Protein 3ME4 (pdb70)

CATH classification: 2.10.50.10 (+1 more: 2.10.50.10)

Solvent-accessible surface area: 19598 Å² total; per-residue (Å²): 160,130,15,68,127,128,101,49,4,116,47,159,86,114,72,6,52,38,1,75,34,7,63,53,11,54,53,80,10,70,103,138,56,112,16,63,34,75,86,6,24,114,84,56,32,9,54,77,88,3,66,85,112,157,17,95,131,16,179,128,6,64,84,79,114,36,7,73,33,33,107,75,51,64,58,64,27,13,43,29,2,0,0,48,70,19,82,23,30,45,74,145,62,73,37,20,139,161,12,67,82,3,38,38,8,85,1,3,68,42,38,11,20,18,3,42,52,14,65,42,51,84,9,136,150,22,79,16,6,88,64,139,18,20,27,50,58,21,73,72,71,57,84,4,120,148,125,58,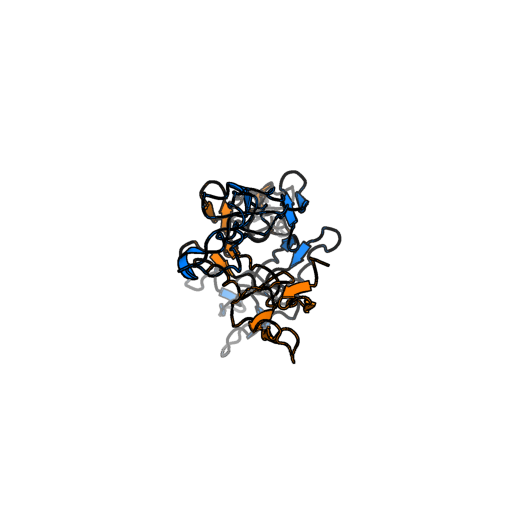60,117,97,53,116,155,9,63,36,84,48,38,6,71,32,27,109,70,170,87,226,105,157,127,109,64,15,153,63,106,86,85,88,1,35,55,0,84,40,12,64,56,7,53,51,113,3,54,118,134,50,66,20,62,32,72,90,9,25,116,86,48,12,4,53,66,83,3,70,53,98,142,15,60,122,12,100,122,14,69,86,76,96,33,5,80,48,40,126,43,78,62,77,57,29,15,35,28,0,1,2,52,70,18,76,24,31,46,53,142,60,93,41,20,137,146,3,70,57,3,35,26,7,83,2,5,61,60,78,6,16,18,3,37,56,16,66,44,58,82,8,134,163,21,87,8,2,76,62,142,18,18,31,56,120,28,88,84,78,83,154,125,194,15,68,61,95,48,39,38,159

Organism: Mus musculus (NCBI:txid10090)

Structure (mmCIF, N/CA/C/O backbone):
data_3ME4
#
_entry.id   3ME4
#
_cell.length_a   39.819
_cell.length_b   94.245
_cell.length_c   102.418
_cell.angle_alpha   90.00
_cell.angle_beta   90.00
_cell.angle_gamma   90.00
#
_symmetry.space_group_name_H-M   'P 21 21 21'
#
loop_
_entity.id
_entity.type
_entity.pdbx_description
1 polymer 'Tumor necrosis factor receptor superfamily member 11A'
2 non-polymer 'SODIUM ION'
3 non-polymer 'CHLORIDE ION'
4 non-polymer 'SULFATE ION'
5 non-polymer GLYCEROL
6 non-polymer 'ACETATE ION'
7 water water
#
loop_
_atom_site.group_PDB
_atom_site.id
_atom_site.type_symbol
_atom_site.label_atom_id
_atom_site.label_alt_id
_atom_site.label_comp_id
_atom_site.label_asym_id
_atom_site.label_entity_id
_atom_site.label_seq_id
_atom_site.pdbx_PDB_ins_code
_atom_site.Cartn_x
_atom_site.Cartn_y
_atom_site.Cartn_z
_atom_site.occupancy
_atom_site.B_iso_or_equiv
_atom_site.auth_seq_id
_atom_site.auth_comp_id
_atom_site.auth_asym_id
_atom_site.auth_atom_id
_atom_site.pdbx_PDB_model_num
ATOM 1 N N . PRO A 1 31 ? 15.456 -60.328 -23.428 1.00 63.70 33 PRO A N 1
ATOM 2 C CA . PRO A 1 31 ? 14.734 -61.367 -22.703 1.00 64.46 33 PRO A CA 1
ATOM 3 C C . PRO A 1 31 ? 13.395 -61.838 -23.322 1.00 64.83 33 PRO A C 1
ATOM 4 O O . PRO A 1 31 ? 13.092 -63.031 -23.232 1.00 66.90 33 PRO A O 1
ATOM 8 N N . PRO A 1 32 ? 12.606 -60.940 -23.961 1.00 63.28 34 PRO A N 1
ATOM 9 C CA . PRO A 1 32 ? 12.735 -59.505 -24.234 1.00 61.80 34 PRO A CA 1
ATOM 10 C C . PRO A 1 32 ? 11.930 -58.617 -23.280 1.00 61.01 34 PRO A C 1
ATOM 11 O O . PRO A 1 32 ? 11.384 -57.592 -23.702 1.00 59.77 34 PRO A O 1
ATOM 15 N N . CYS A 1 33 ? 11.865 -59.013 -22.010 1.00 61.74 35 CYS A N 1
ATOM 16 C CA . CYS A 1 33 ? 11.199 -58.226 -20.976 1.00 60.72 35 CYS A CA 1
ATOM 17 C C . CYS A 1 33 ? 12.119 -57.106 -20.492 1.00 61.50 35 CYS A C 1
ATOM 18 O O . CYS A 1 33 ? 12.896 -57.291 -19.549 1.00 62.90 35 CYS A O 1
ATOM 21 N N . THR A 1 34 ? 12.019 -55.949 -21.146 1.00 61.42 36 THR A N 1
ATOM 22 C CA . THR A 1 34 ? 12.927 -54.822 -20.917 1.00 62.32 36 THR A CA 1
ATOM 23 C C . THR A 1 34 ? 12.804 -54.247 -19.507 1.00 62.30 36 THR A C 1
ATOM 24 O O . THR A 1 34 ? 11.725 -53.808 -19.094 1.00 60.61 36 THR A O 1
ATOM 28 N N . GLN A 1 35 ? 13.925 -54.256 -18.785 1.00 63.14 37 GLN A N 1
ATOM 29 C CA . GLN A 1 35 ? 14.015 -53.723 -17.424 1.00 62.65 37 GLN A CA 1
ATOM 30 C C . GLN A 1 35 ? 13.539 -52.265 -17.336 1.00 60.96 37 GLN A C 1
ATOM 31 O O . GLN A 1 35 ? 12.857 -51.884 -16.379 1.00 60.33 37 GLN A O 1
ATOM 37 N N . GLU A 1 36 ? 13.891 -51.473 -18.350 1.00 59.06 38 GLU A N 1
ATOM 38 C CA . GLU A 1 36 ? 13.513 -50.059 -18.447 1.00 56.34 38 GLU A CA 1
ATOM 39 C C . GLU A 1 36 ? 12.009 -49.824 -18.258 1.00 52.90 38 GLU A C 1
ATOM 40 O O . GLU A 1 36 ? 11.601 -48.873 -17.580 1.00 52.60 38 GLU A O 1
ATOM 46 N N . ARG A 1 37 ? 11.194 -50.698 -18.845 1.00 49.16 39 ARG A N 1
ATOM 47 C CA . ARG A 1 37 ? 9.745 -50.500 -18.891 1.00 44.69 39 ARG A CA 1
ATOM 48 C C . ARG A 1 37 ? 8.913 -51.630 -18.273 1.00 44.19 39 ARG A C 1
ATOM 49 O O . ARG A 1 37 ? 7.681 -51.597 -18.318 1.00 44.59 39 ARG A O 1
ATOM 57 N N . HIS A 1 38 ? 9.583 -52.620 -17.692 1.00 43.65 40 HIS A N 1
ATOM 58 C CA . HIS A 1 38 ? 8.898 -53.791 -17.155 1.00 43.30 40 HIS A CA 1
ATOM 59 C C . HIS A 1 38 ? 9.480 -54.243 -15.814 1.00 44.32 40 HIS A C 1
ATOM 60 O O . HIS A 1 38 ? 10.554 -53.798 -15.407 1.00 44.39 40 HIS A O 1
ATOM 67 N N . TYR A 1 39 ? 8.742 -55.110 -15.126 1.00 46.79 41 TYR A N 1
ATOM 68 C CA . TYR A 1 39 ? 9.220 -55.784 -13.919 1.00 50.25 41 TYR A CA 1
ATOM 69 C C . TYR A 1 39 ? 8.783 -57.250 -13.967 1.00 52.91 41 TYR A C 1
ATOM 70 O O . TYR A 1 39 ? 7.762 -57.582 -14.580 1.00 53.05 41 TYR A O 1
ATOM 79 N N . GLU A 1 40 ? 9.557 -58.124 -13.332 1.00 57.05 42 GLU A N 1
ATOM 80 C CA . GLU A 1 40 ? 9.210 -59.544 -13.278 1.00 61.48 42 GLU A CA 1
ATOM 81 C C . GLU A 1 40 ? 8.449 -59.894 -12.002 1.00 63.18 42 GLU A C 1
ATOM 82 O O . GLU A 1 40 ? 8.827 -59.472 -10.905 1.00 63.42 42 GLU A O 1
ATOM 88 N N . HIS A 1 41 ? 7.370 -60.657 -12.167 1.00 64.93 43 HIS A N 1
ATOM 89 C CA . HIS A 1 41 ? 6.497 -61.059 -11.063 1.00 66.77 43 HIS A CA 1
ATOM 90 C C . HIS A 1 41 ? 5.789 -62.373 -11.397 1.00 68.93 43 HIS A C 1
ATOM 91 O O . HIS A 1 41 ? 5.070 -62.462 -12.398 1.00 68.71 43 HIS A O 1
ATOM 98 N N . LEU A 1 42 ? 6.010 -63.383 -10.553 1.00 71.06 44 LEU A N 1
ATOM 99 C CA . LEU A 1 42 ? 5.431 -64.728 -10.712 1.00 72.50 44 LEU A CA 1
ATOM 100 C C . LEU A 1 42 ? 5.657 -65.341 -12.102 1.00 72.49 44 LEU A C 1
ATOM 101 O O . LEU A 1 42 ? 4.755 -65.953 -12.681 1.00 74.03 44 LEU A O 1
ATOM 106 N N . GLY A 1 43 ? 6.869 -65.167 -12.626 1.00 71.40 45 GLY A N 1
ATOM 107 C CA . GLY A 1 43 ? 7.247 -65.706 -13.933 1.00 71.21 45 GLY A CA 1
ATOM 108 C C . GLY A 1 43 ? 6.636 -64.978 -15.118 1.00 69.84 45 GLY A C 1
ATOM 109 O O . GLY A 1 43 ? 6.611 -65.509 -16.229 1.00 69.93 45 GLY A O 1
ATOM 110 N N . ARG A 1 44 ? 6.151 -63.759 -14.884 1.00 68.32 46 ARG A N 1
ATOM 111 C CA . ARG A 1 44 ? 5.498 -62.969 -15.929 1.00 66.98 46 ARG A CA 1
ATOM 112 C C . ARG A 1 44 ? 6.214 -61.652 -16.216 1.00 64.18 46 ARG A C 1
ATOM 113 O O . ARG A 1 44 ? 6.864 -61.077 -15.337 1.00 63.24 46 ARG A O 1
ATOM 121 N N . CYS A 1 45 ? 6.083 -61.190 -17.457 1.00 62.51 47 CYS A N 1
ATOM 122 C CA . CYS A 1 45 ? 6.612 -59.898 -17.876 1.00 59.46 47 CYS A CA 1
ATOM 123 C C . CYS A 1 45 ? 5.520 -58.842 -17.815 1.00 57.42 47 CYS A C 1
ATOM 124 O O . CYS A 1 45 ? 4.580 -58.861 -18.614 1.00 59.11 47 CYS A O 1
ATOM 127 N N . CYS A 1 46 ? 5.654 -57.913 -16.877 1.00 54.13 48 CYS A N 1
ATOM 128 C CA . CYS A 1 46 ? 4.594 -56.941 -16.626 1.00 51.82 48 CYS A CA 1
ATOM 129 C C . CYS A 1 46 ? 5.093 -55.513 -16.747 1.00 46.93 48 CYS A C 1
ATOM 130 O O . CYS A 1 46 ? 6.231 -55.207 -16.393 1.00 46.03 48 CYS A O 1
ATOM 133 N N . SER A 1 47 ? 4.238 -54.647 -17.270 1.00 43.77 49 SER A N 1
ATOM 134 C CA . SER A 1 47 ? 4.632 -53.275 -17.557 1.00 41.35 49 SER A CA 1
ATOM 135 C C . SER A 1 47 ? 4.669 -52.416 -16.298 1.00 38.07 49 SER A C 1
ATOM 136 O O . SER A 1 47 ? 3.739 -52.426 -15.491 1.00 38.15 49 SER A O 1
ATOM 139 N N . ARG A 1 48 ? 5.772 -51.693 -16.133 1.00 36.61 50 ARG A N 1
ATOM 140 C CA . ARG A 1 48 ? 5.911 -50.701 -15.076 1.00 33.20 50 ARG A CA 1
ATOM 141 C C . ARG A 1 48 ? 4.930 -49.557 -15.307 1.00 30.97 50 ARG A C 1
ATOM 142 O O . ARG A 1 48 ? 4.447 -49.359 -16.423 1.00 28.74 50 ARG A O 1
ATOM 150 N N . CYS A 1 49 ? 4.637 -48.815 -14.243 1.00 28.51 51 CYS A N 1
ATOM 151 C CA . CYS A 1 49 ? 3.771 -47.646 -14.318 1.00 26.30 51 CYS A CA 1
ATOM 152 C C . CYS A 1 49 ? 4.523 -46.422 -14.825 1.00 26.54 51 CYS A C 1
ATOM 153 O O . CYS A 1 49 ? 5.680 -46.206 -14.467 1.00 25.18 51 CYS A O 1
ATOM 156 N N . GLU A 1 50 ? 3.857 -45.624 -15.656 1.00 26.08 52 GLU A N 1
ATOM 157 C CA . GLU A 1 50 ? 4.436 -44.384 -16.162 1.00 25.69 52 GLU A CA 1
ATOM 158 C C . GLU A 1 50 ? 4.702 -43.396 -15.022 1.00 24.28 52 GLU A C 1
ATOM 159 O O . GLU A 1 50 ? 4.061 -43.480 -13.966 1.00 21.83 52 GLU A O 1
ATOM 165 N N . PRO A 1 51 ? 5.662 -42.474 -15.225 1.00 23.82 53 PRO A N 1
ATOM 166 C CA . PRO A 1 51 ? 5.832 -41.352 -14.300 1.00 22.82 53 PRO A CA 1
ATOM 167 C C . PRO A 1 51 ? 4.480 -40.707 -13.997 1.00 21.31 53 PRO A C 1
ATOM 168 O O . PRO A 1 51 ? 3.673 -40.510 -14.910 1.00 20.69 53 PRO A O 1
ATOM 172 N N . GLY A 1 52 ? 4.229 -40.410 -12.725 1.00 19.00 54 GLY A N 1
ATOM 173 C CA . GLY A 1 52 ? 2.950 -39.829 -12.306 1.00 20.70 54 GLY A CA 1
ATOM 174 C C . GLY A 1 52 ? 1.923 -40.843 -11.827 1.00 20.19 54 GLY A C 1
ATOM 175 O O . GLY A 1 52 ? 0.866 -40.460 -11.304 1.00 21.85 54 GLY A O 1
ATOM 176 N N . LYS A 1 53 ? 2.229 -42.128 -12.012 1.00 16.25 55 LYS A N 1
ATOM 177 C CA . LYS A 1 53 ? 1.357 -43.222 -11.575 1.00 18.29 55 LYS A CA 1
ATOM 178 C C . LYS A 1 53 ? 2.106 -44.239 -10.726 1.00 18.48 55 LYS A C 1
ATOM 179 O O . LYS A 1 53 ? 3.310 -44.435 -10.885 1.00 21.37 55 LYS A O 1
ATOM 185 N N . TYR A 1 54 ? 1.376 -44.900 -9.837 1.00 18.63 56 TYR A N 1
ATOM 186 C CA . TYR A 1 54 ? 1.948 -45.927 -8.970 1.00 22.12 56 TYR A CA 1
ATOM 187 C C . TYR A 1 54 ? 1.255 -47.272 -9.178 1.00 23.46 56 TYR A C 1
ATOM 188 O O . TYR A 1 54 ? 0.094 -47.331 -9.603 1.00 23.65 56 TYR A O 1
ATOM 197 N N . LEU A 1 55 ? 1.966 -48.343 -8.841 1.00 24.42 57 LEU A N 1
ATOM 198 C CA . LEU A 1 55 ? 1.463 -49.699 -9.015 1.00 27.38 57 LEU A CA 1
ATOM 199 C C . LEU A 1 55 ? 0.401 -50.043 -7.970 1.00 28.88 57 LEU A C 1
ATOM 200 O O . LEU A 1 55 ? 0.727 -50.372 -6.825 1.00 28.74 57 LEU A O 1
ATOM 205 N N . SER A 1 56 ? -0.868 -49.950 -8.369 1.00 29.71 58 SER A N 1
ATOM 206 C CA . SER A 1 56 ? -1.985 -50.258 -7.475 1.00 34.80 58 SER A CA 1
ATOM 207 C C . SER A 1 56 ? -2.126 -51.763 -7.260 1.00 38.56 58 SER A C 1
ATOM 208 O O . SER A 1 56 ? -2.388 -52.217 -6.143 1.00 39.85 58 SER A O 1
ATOM 211 N N . SER A 1 57 ? -1.964 -52.529 -8.335 1.00 40.50 59 SER A N 1
ATOM 212 C CA . SER A 1 57 ? -1.858 -53.983 -8.225 1.00 45.58 59 SER A CA 1
ATOM 213 C C . SER A 1 57 ? -1.025 -54.571 -9.350 1.00 46.88 59 SER A C 1
ATOM 214 O O . SER A 1 57 ? -1.090 -54.123 -10.501 1.00 45.30 59 SER A O 1
ATOM 217 N N . LYS A 1 58 ? -0.230 -55.573 -8.993 1.00 50.73 60 LYS A N 1
ATOM 218 C CA . LYS A 1 58 ? 0.645 -56.250 -9.937 1.00 52.81 60 LYS A CA 1
ATOM 219 C C . LYS A 1 58 ? -0.175 -57.051 -10.945 1.00 54.93 60 LYS A C 1
ATOM 220 O O . LYS A 1 58 ? -1.355 -57.322 -10.724 1.00 57.51 60 LYS A O 1
ATOM 226 N N . CYS A 1 59 ? 0.458 -57.402 -12.058 1.00 55.41 61 CYS A N 1
ATOM 227 C CA . CYS A 1 59 ? -0.177 -58.122 -13.163 1.00 57.85 61 CYS A CA 1
ATOM 228 C C . CYS A 1 59 ? -0.745 -59.482 -12.759 1.00 59.21 61 CYS A C 1
ATOM 229 O O . CYS A 1 59 ? -0.338 -60.060 -11.749 1.00 60.29 61 CYS A O 1
ATOM 232 N N . THR A 1 60 ? -1.682 -59.980 -13.566 1.00 60.54 62 THR A N 1
ATOM 233 C CA . THR A 1 60 ? -2.254 -61.325 -13.407 1.00 62.08 62 THR A CA 1
ATOM 234 C C . THR A 1 60 ? -2.229 -62.061 -14.763 1.00 63.81 62 THR A C 1
ATOM 235 O O . THR A 1 60 ? -1.872 -61.457 -15.778 1.00 61.95 62 THR A O 1
ATOM 239 N N . PRO A 1 61 ? -2.600 -63.364 -14.790 1.00 66.58 63 PRO A N 1
ATOM 240 C CA . PRO A 1 61 ? -2.575 -64.124 -16.052 1.00 68.44 63 PRO A CA 1
ATOM 241 C C . PRO A 1 61 ? -3.367 -63.500 -17.215 1.00 68.66 63 PRO A C 1
ATOM 242 O O . PRO A 1 61 ? -2.950 -63.626 -18.368 1.00 69.47 63 PRO A O 1
ATOM 246 N N . THR A 1 62 ? -4.488 -62.842 -16.917 1.00 68.77 64 THR A N 1
ATOM 247 C CA . THR A 1 62 ? -5.331 -62.234 -17.956 1.00 68.52 64 THR A CA 1
ATOM 248 C C . THR A 1 62 ? -5.450 -60.710 -17.834 1.00 66.05 64 THR A C 1
ATOM 249 O O . THR A 1 62 ? -6.268 -60.085 -18.519 1.00 65.25 64 THR A O 1
ATOM 253 N N . SER A 1 63 ? -4.631 -60.112 -16.970 1.00 63.38 65 SER A N 1
ATOM 254 C CA . SER A 1 63 ? -4.691 -58.667 -16.768 1.00 61.57 65 SER A CA 1
ATOM 255 C C . SER A 1 63 ? -3.337 -57.990 -16.570 1.00 58.64 65 SER A C 1
ATOM 256 O O . SER A 1 63 ? -2.419 -58.538 -15.954 1.00 58.11 65 SER A O 1
ATOM 259 N N . ASP A 1 64 ? -3.252 -56.775 -17.098 1.00 56.95 66 ASP A N 1
ATOM 260 C CA . ASP A 1 64 ? -2.063 -55.935 -17.022 1.00 55.63 66 ASP A CA 1
ATOM 261 C C . ASP A 1 64 ? -1.805 -55.462 -15.585 1.00 51.78 66 ASP A C 1
ATOM 262 O O . ASP A 1 64 ? -2.524 -55.838 -14.656 1.00 53.00 66 ASP A O 1
ATOM 267 N N . SER A 1 65 ? -0.771 -54.643 -15.407 1.00 47.31 67 SER A N 1
ATOM 268 C CA . SER A 1 65 ? -0.564 -53.932 -14.150 1.00 43.13 67 SER A CA 1
ATOM 269 C C . SER A 1 65 ? -1.678 -52.906 -14.004 1.00 41.34 67 SER A C 1
ATOM 270 O O . SER A 1 65 ? -2.113 -52.314 -14.995 1.00 41.25 67 SER A O 1
ATOM 273 N N . VAL A 1 66 ? -2.159 -52.707 -12.783 1.00 39.91 68 VAL A N 1
ATOM 274 C CA . VAL A 1 66 ? -3.073 -51.601 -12.531 1.00 38.29 68 VAL A CA 1
ATOM 275 C C . VAL A 1 66 ? -2.263 -50.421 -12.014 1.00 34.81 68 VAL A C 1
ATOM 276 O O . VAL A 1 66 ? -1.748 -50.439 -10.892 1.00 33.83 68 VAL A O 1
ATOM 280 N N . CYS A 1 67 ? -2.129 -49.413 -12.867 1.00 31.35 69 CYS A N 1
ATOM 281 C CA . CYS A 1 67 ? -1.387 -48.210 -12.534 1.00 29.19 69 CYS A CA 1
ATOM 282 C C . CYS A 1 67 ? -2.365 -47.056 -12.389 1.00 29.72 69 CYS A C 1
ATOM 283 O O . CYS A 1 67 ? -3.148 -46.773 -13.301 1.00 30.92 69 CYS A O 1
ATOM 286 N N . LEU A 1 68 ? -2.305 -46.401 -11.238 1.00 26.45 70 LEU A N 1
ATOM 287 C CA . LEU A 1 68 ? -3.208 -45.311 -10.902 1.00 28.46 70 LEU A CA 1
ATOM 288 C C . LEU A 1 68 ? -2.426 -44.023 -10.649 1.00 25.93 70 LEU A C 1
ATOM 289 O O . LEU A 1 68 ? -1.302 -44.077 -10.148 1.00 24.73 70 LEU A O 1
ATOM 294 N N . PRO A 1 69 ? -3.022 -42.863 -10.982 1.00 25.82 71 PRO A N 1
ATOM 295 C CA . PRO A 1 69 ? -2.343 -41.583 -10.768 1.00 24.44 71 PRO A CA 1
ATOM 296 C C . PRO A 1 69 ? -1.936 -41.367 -9.309 1.00 22.94 71 PRO A C 1
ATOM 297 O O . PRO A 1 69 ? -2.648 -41.780 -8.389 1.00 24.52 71 PRO A O 1
ATOM 301 N N . CYS A 1 70 ? -0.781 -40.742 -9.115 1.00 23.00 72 CYS A N 1
ATOM 302 C CA . CYS A 1 70 ? -0.375 -40.240 -7.813 1.00 20.94 72 CYS A CA 1
ATOM 303 C C . CYS A 1 70 ? -1.432 -39.248 -7.360 1.00 21.09 72 CYS A C 1
ATOM 304 O O . CYS A 1 70 ? -2.092 -38.627 -8.188 1.00 19.08 72 CYS A O 1
ATOM 307 N N . GLY A 1 71 ? -1.598 -39.123 -6.050 1.00 21.00 73 GLY A N 1
ATOM 308 C CA . GLY A 1 71 ? -2.602 -38.245 -5.474 1.00 21.13 73 GLY A CA 1
ATOM 309 C C . GLY A 1 71 ? -2.154 -36.801 -5.511 1.00 21.60 73 GLY A C 1
ATOM 310 O O . GLY A 1 71 ? -1.041 -36.501 -5.958 1.00 20.34 73 GLY A O 1
ATOM 311 N N . PRO A 1 72 ? -3.015 -35.885 -5.039 1.00 22.43 74 PRO A N 1
ATOM 312 C CA . PRO A 1 72 ? -2.598 -34.488 -4.990 1.00 23.07 74 PRO A CA 1
ATOM 313 C C . PRO A 1 72 ? -1.320 -34.358 -4.166 1.00 23.70 74 PRO A C 1
ATOM 314 O O . PRO A 1 72 ? -1.141 -35.091 -3.182 1.00 27.35 74 PRO A O 1
ATOM 318 N N . ASP A 1 73 ? -0.437 -33.454 -4.588 1.00 22.33 75 ASP A N 1
ATOM 319 C CA . ASP A 1 73 ? 0.832 -33.163 -3.891 1.00 22.84 75 ASP A CA 1
ATOM 320 C C . ASP A 1 73 ? 1.877 -34.273 -4.021 1.00 20.67 75 ASP A C 1
ATOM 321 O O . ASP A 1 73 ? 2.959 -34.168 -3.455 1.00 20.63 75 ASP A O 1
ATOM 326 N N . GLU A 1 74 ? 1.551 -35.332 -4.757 1.00 17.05 76 GLU A N 1
ATOM 327 C CA . GLU A 1 74 ? 2.430 -36.490 -4.849 1.00 18.69 76 GLU A CA 1
ATOM 328 C C . GLU A 1 74 ? 3.019 -36.648 -6.251 1.00 19.19 76 GLU A C 1
ATOM 329 O O . GLU A 1 74 ? 2.515 -36.068 -7.212 1.00 19.50 76 GLU A O 1
ATOM 335 N N . TYR A 1 75 ? 4.088 -37.433 -6.356 1.00 19.05 77 TYR A N 1
ATOM 336 C CA . TYR A 1 75 ? 4.749 -37.663 -7.642 1.00 18.28 77 TYR A CA 1
ATOM 337 C C . TYR A 1 75 ? 5.564 -38.944 -7.652 1.00 19.12 77 TYR A C 1
ATOM 338 O O . TYR A 1 75 ? 5.959 -39.453 -6.598 1.00 18.55 77 TYR A O 1
ATOM 347 N N . LEU A 1 76 ? 5.802 -39.447 -8.866 1.00 18.57 78 LEU A N 1
ATOM 348 C CA . LEU A 1 76 ? 6.816 -40.456 -9.148 1.00 18.54 78 LEU A CA 1
ATOM 349 C C . LEU A 1 76 ? 7.416 -40.101 -10.498 1.00 20.20 78 LEU A C 1
ATOM 350 O O . LEU A 1 76 ? 6.685 -39.863 -11.465 1.00 19.08 78 LEU A O 1
ATOM 355 N N . ASP A 1 77 ? 8.740 -40.023 -10.571 1.00 20.91 79 ASP A N 1
ATOM 356 C CA . ASP A 1 77 ? 9.364 -39.479 -11.771 1.00 24.11 79 ASP A CA 1
ATOM 357 C C . ASP A 1 77 ? 10.018 -40.536 -12.663 1.00 27.25 79 ASP A C 1
ATOM 358 O O . ASP A 1 77 ? 10.721 -40.193 -13.617 1.00 27.41 79 ASP A O 1
ATOM 363 N N . THR A 1 78 ? 9.767 -41.809 -12.357 1.00 26.21 80 THR A N 1
ATOM 364 C CA . THR A 1 78 ? 10.308 -42.918 -13.142 1.00 28.25 80 THR A CA 1
ATOM 365 C C . THR A 1 78 ? 9.226 -43.917 -13.529 1.00 27.90 80 THR A C 1
ATOM 366 O O . THR A 1 78 ? 8.189 -44.011 -12.867 1.00 26.56 80 THR A O 1
ATOM 370 N N . TRP A 1 79 ? 9.474 -44.650 -14.614 1.00 28.13 81 TRP A N 1
ATOM 371 C CA . TRP A 1 79 ? 8.724 -45.866 -14.912 1.00 27.81 81 TRP A CA 1
ATOM 372 C C . TRP A 1 79 ? 8.987 -46.834 -13.768 1.00 27.61 81 TRP A C 1
ATOM 373 O O . TRP A 1 79 ? 10.121 -47.251 -13.558 1.00 30.17 81 TRP A O 1
ATOM 384 N N . ASN A 1 80 ? 7.947 -47.155 -13.003 1.00 24.83 82 ASN A N 1
ATOM 385 C CA . ASN A 1 80 ? 8.150 -47.721 -11.672 1.00 24.89 82 ASN A CA 1
ATOM 386 C C . ASN A 1 80 ? 7.239 -48.891 -11.309 1.00 25.75 82 ASN A C 1
ATOM 387 O O . ASN A 1 80 ? 6.273 -49.192 -12.019 1.00 25.33 82 ASN A O 1
ATOM 392 N N . GLU A 1 81 ? 7.546 -49.511 -10.171 1.00 24.81 83 GLU A N 1
ATOM 393 C CA . GLU A 1 81 ? 6.691 -50.519 -9.552 1.00 27.57 83 GLU A CA 1
ATOM 394 C C . GLU A 1 81 ? 6.426 -50.176 -8.079 1.00 28.51 83 GLU A C 1
ATOM 395 O O . GLU A 1 81 ? 6.295 -51.063 -7.235 1.00 28.33 83 GLU A O 1
ATOM 401 N N . GLU A 1 82 ? 6.346 -48.879 -7.781 1.00 27.62 84 GLU A N 1
ATOM 402 C CA . GLU A 1 82 ? 6.097 -48.398 -6.417 1.00 28.54 84 GLU A CA 1
ATOM 403 C C . GLU A 1 82 ? 4.638 -48.564 -5.989 1.00 28.83 84 GLU A C 1
ATOM 404 O O . GLU A 1 82 ? 3.716 -48.309 -6.768 1.00 27.46 84 GLU A O 1
ATOM 410 N N . ASP A 1 83 ? 4.435 -48.986 -4.745 1.00 29.89 85 ASP A N 1
ATOM 411 C CA . ASP A 1 83 ? 3.087 -49.141 -4.188 1.00 32.04 85 ASP A CA 1
ATOM 412 C C . ASP A 1 83 ? 2.498 -47.821 -3.683 1.00 30.64 85 ASP A C 1
ATOM 413 O O . ASP A 1 83 ? 1.295 -47.731 -3.429 1.00 31.77 85 ASP A O 1
ATOM 418 N N . LYS A 1 84 ? 3.358 -46.817 -3.512 1.00 29.73 86 LYS A N 1
ATOM 419 C CA . LYS A 1 84 ? 2.946 -45.458 -3.134 1.00 27.93 86 LYS A CA 1
ATOM 420 C C . LYS A 1 84 ? 3.843 -44.407 -3.804 1.00 25.40 86 LYS A C 1
ATOM 421 O O . LYS A 1 84 ? 4.973 -44.704 -4.206 1.00 23.44 86 LYS A O 1
ATOM 427 N N . CYS A 1 85 ? 3.328 -43.187 -3.925 1.00 23.27 87 CYS A N 1
ATOM 428 C CA . CYS A 1 85 ? 4.074 -42.081 -4.520 1.00 21.21 87 CYS A CA 1
ATOM 429 C C . CYS A 1 85 ? 4.863 -41.293 -3.465 1.00 21.92 87 CYS A C 1
ATOM 430 O O . CYS A 1 85 ? 4.627 -41.441 -2.270 1.00 22.47 87 CYS A O 1
ATOM 433 N N . LEU A 1 86 ? 5.805 -40.468 -3.914 1.00 21.81 88 LEU A N 1
ATOM 434 C CA . LEU A 1 86 ? 6.524 -39.561 -3.021 1.00 22.99 88 LEU A CA 1
ATOM 435 C C . LEU A 1 86 ? 5.700 -38.283 -2.819 1.00 22.79 88 LEU A C 1
ATOM 436 O O . LEU A 1 86 ? 4.911 -37.909 -3.682 1.00 22.80 88 LEU A O 1
ATOM 441 N N . LEU A 1 87 ? 5.877 -37.630 -1.675 1.00 23.34 89 LEU A N 1
ATOM 442 C CA . LEU A 1 87 ? 5.185 -36.377 -1.370 1.00 20.33 89 LEU A CA 1
ATOM 443 C C . LEU A 1 87 ? 6.058 -35.186 -1.755 1.00 19.57 89 LEU A C 1
ATOM 444 O O . LEU A 1 87 ? 7.221 -35.120 -1.362 1.00 17.67 89 LEU A O 1
ATOM 449 N N . HIS A 1 88 ? 5.503 -34.249 -2.522 1.00 18.38 90 HIS A N 1
ATOM 450 C CA . HIS A 1 88 ? 6.222 -33.024 -2.878 1.00 20.68 90 HIS A CA 1
ATOM 451 C C . HIS A 1 88 ? 6.478 -32.184 -1.628 1.00 21.46 90 HIS A C 1
ATOM 452 O O . HIS A 1 88 ? 5.592 -32.045 -0.783 1.00 19.17 90 HIS A O 1
ATOM 459 N N . LYS A 1 89 ? 7.673 -31.608 -1.520 1.00 22.71 91 LYS A N 1
ATOM 460 C CA . LYS A 1 89 ? 7.923 -30.579 -0.514 1.00 24.97 91 LYS A CA 1
ATOM 461 C C . LYS A 1 89 ? 7.397 -29.254 -1.055 1.00 23.38 91 LYS A C 1
ATOM 462 O O . LYS A 1 89 ? 7.472 -28.998 -2.260 1.00 21.08 91 LYS A O 1
ATOM 468 N N . VAL A 1 90 ? 6.857 -28.419 -0.173 1.00 19.66 92 VAL A N 1
ATOM 469 C CA . VAL A 1 90 ? 6.470 -27.064 -0.554 1.00 19.84 92 VAL A CA 1
ATOM 470 C C . VAL A 1 90 ? 7.731 -26.254 -0.890 1.00 19.91 92 VAL A C 1
ATOM 471 O O . VAL A 1 90 ? 8.789 -26.483 -0.299 1.00 18.50 92 VAL A O 1
ATOM 475 N N . CYS A 1 91 ? 7.624 -25.338 -1.853 1.00 18.54 93 CYS A N 1
ATOM 476 C CA . CYS A 1 91 ? 8.672 -24.337 -2.080 1.00 19.87 93 CYS A CA 1
ATOM 477 C C . CYS A 1 91 ? 8.632 -23.339 -0.931 1.00 20.64 93 CYS A C 1
ATOM 478 O O . CYS A 1 91 ? 7.563 -22.880 -0.535 1.00 22.27 93 CYS A O 1
ATOM 481 N N . ASP A 1 92 ? 9.802 -23.018 -0.393 1.00 22.28 94 ASP A N 1
ATOM 482 C CA . ASP A 1 92 ? 9.894 -22.310 0.877 1.00 20.38 94 ASP A CA 1
ATOM 483 C C . ASP A 1 92 ? 9.481 -20.852 0.717 1.00 20.22 94 ASP A C 1
ATOM 484 O O . ASP A 1 92 ? 10.239 -20.042 0.185 1.00 18.69 94 ASP A O 1
ATOM 489 N N . ALA A 1 93 ? 8.271 -20.532 1.171 1.00 19.55 95 ALA A N 1
ATOM 490 C CA . ALA A 1 93 ? 7.759 -19.157 1.124 1.00 20.73 95 ALA A CA 1
ATOM 491 C C . ALA A 1 93 ? 8.592 -18.160 1.943 1.00 20.98 95 ALA A C 1
ATOM 492 O O . ALA A 1 93 ? 8.675 -16.984 1.588 1.00 21.22 95 ALA A O 1
ATOM 494 N N . GLY A 1 94 ? 9.201 -18.632 3.032 1.00 22.75 96 GLY A N 1
ATOM 495 C CA . GLY A 1 94 ? 10.109 -17.815 3.841 1.00 23.13 96 GLY A CA 1
ATOM 496 C C . GLY A 1 94 ? 11.312 -17.329 3.058 1.00 23.70 96 GLY A C 1
ATOM 497 O O . GLY A 1 94 ? 11.940 -16.335 3.423 1.00 24.12 96 GLY A O 1
ATOM 498 N N . LYS A 1 95 ? 11.619 -18.027 1.965 1.00 23.15 97 LYS A N 1
ATOM 499 C CA . LYS A 1 95 ? 12.708 -17.653 1.074 1.00 22.96 97 LYS A CA 1
ATOM 500 C C . LYS A 1 95 ? 12.177 -16.930 -0.172 1.00 22.37 97 LYS A C 1
ATOM 501 O O . LYS A 1 95 ? 12.930 -16.666 -1.109 1.00 22.28 97 LYS A O 1
ATOM 507 N N . ALA A 1 96 ? 10.881 -16.618 -0.163 1.00 21.14 98 ALA A N 1
ATOM 508 C CA . ALA A 1 96 ? 10.185 -15.959 -1.280 1.00 19.03 98 ALA A CA 1
ATOM 509 C C . ALA A 1 96 ? 10.124 -16.829 -2.546 1.00 17.94 98 ALA A C 1
ATOM 510 O O . ALA A 1 96 ? 10.086 -16.315 -3.664 1.00 16.44 98 ALA A O 1
ATOM 512 N N . LEU A 1 97 ? 10.098 -18.146 -2.345 1.00 16.74 99 LEU A N 1
ATOM 513 C CA . LEU A 1 97 ? 9.955 -19.103 -3.435 1.00 16.49 99 LEU A CA 1
ATOM 514 C C . LEU A 1 97 ? 8.494 -19.516 -3.621 1.00 18.37 99 LEU A C 1
ATOM 515 O O . LEU A 1 97 ? 7.703 -19.524 -2.662 1.00 17.39 99 LEU A O 1
ATOM 520 N N . VAL A 1 98 ? 8.152 -19.836 -4.867 1.00 16.28 100 VAL A N 1
ATOM 521 C CA . VAL A 1 98 ? 6.825 -20.327 -5.244 1.00 17.91 100 VAL A CA 1
ATOM 522 C C . VAL A 1 98 ? 7.013 -21.543 -6.157 1.00 17.91 100 VAL A C 1
ATOM 523 O O . VAL A 1 98 ? 7.972 -21.600 -6.915 1.00 18.50 100 VAL A O 1
ATOM 527 N N . ALA A 1 99 ? 6.106 -22.509 -6.082 1.00 17.95 101 ALA A N 1
ATOM 528 C CA . ALA A 1 99 ? 6.152 -23.670 -6.969 1.00 18.89 101 ALA A CA 1
ATOM 529 C C . ALA A 1 99 ? 5.737 -23.310 -8.399 1.00 18.24 101 ALA A C 1
ATOM 530 O O . ALA A 1 99 ? 4.834 -22.502 -8.601 1.00 20.03 101 ALA A O 1
ATOM 532 N N . VAL A 1 100 ? 6.406 -23.907 -9.382 1.00 15.77 102 VAL A N 1
ATOM 533 C CA . VAL A 1 100 ? 6.020 -23.767 -10.784 1.00 15.72 102 VAL A CA 1
ATOM 534 C C . VAL A 1 100 ? 5.390 -25.087 -11.196 1.00 17.36 102 VAL A C 1
ATOM 535 O O . VAL A 1 100 ? 5.972 -26.146 -10.945 1.00 16.44 102 VAL A O 1
ATOM 539 N N . ASP A 1 101 ? 4.209 -25.028 -11.818 1.00 16.67 103 ASP A N 1
ATOM 540 C CA . ASP A 1 101 ? 3.433 -26.234 -12.131 1.00 17.34 103 ASP A CA 1
ATOM 541 C C . ASP A 1 101 ? 3.352 -27.154 -10.905 1.00 17.49 103 ASP A C 1
ATOM 542 O O . ASP A 1 101 ? 3.693 -28.341 -10.993 1.00 18.44 103 ASP A O 1
ATOM 547 N N . PRO A 1 102 ? 2.902 -26.610 -9.758 1.00 16.93 104 PRO A N 1
ATOM 548 C CA . PRO A 1 102 ? 2.864 -27.393 -8.514 1.00 17.22 104 PRO A CA 1
ATOM 549 C C . PRO A 1 102 ? 2.139 -28.731 -8.645 1.00 17.89 104 PRO A C 1
ATOM 550 O O . PRO A 1 102 ? 2.465 -29.673 -7.924 1.00 19.98 104 PRO A O 1
ATOM 554 N N . GLY A 1 103 ? 1.183 -28.814 -9.571 1.00 17.22 105 GLY A N 1
ATOM 555 C CA . GLY A 1 103 ? 0.376 -30.013 -9.741 1.00 17.34 105 GLY A CA 1
ATOM 556 C C . GLY A 1 103 ? 1.045 -31.157 -10.493 1.00 18.86 105 GLY A C 1
ATOM 557 O O . GLY A 1 103 ? 0.466 -32.235 -10.595 1.00 18.59 105 GLY A O 1
ATOM 558 N N . ASN A 1 104 ? 2.244 -30.931 -11.036 1.00 17.29 106 ASN A N 1
ATOM 559 C CA . ASN A 1 104 ? 2.958 -31.978 -11.784 1.00 19.35 106 ASN A CA 1
ATOM 560 C C . ASN A 1 104 ? 3.227 -33.182 -10.890 1.00 18.54 106 ASN A C 1
ATOM 561 O O . ASN A 1 104 ? 3.785 -33.030 -9.801 1.00 18.99 106 ASN A O 1
ATOM 566 N N . HIS A 1 105 ? 2.808 -34.361 -11.345 1.00 15.95 107 HIS A N 1
ATOM 567 C CA . HIS A 1 105 ? 3.031 -35.613 -10.619 1.00 15.71 107 HIS A CA 1
ATOM 568 C C . HIS A 1 105 ? 4.144 -36.456 -11.238 1.00 16.33 107 HIS A C 1
ATOM 569 O O . HIS A 1 105 ? 4.450 -37.542 -10.732 1.00 15.86 107 HIS A O 1
ATOM 576 N N . THR A 1 106 ? 4.736 -35.982 -12.334 1.00 18.84 108 THR A N 1
ATOM 577 C CA . THR A 1 106 ? 5.672 -36.807 -13.113 1.00 20.51 108 THR A CA 1
ATOM 578 C C . THR A 1 106 ? 7.132 -36.467 -12.866 1.00 23.02 108 THR A C 1
ATOM 579 O O . THR A 1 106 ? 8.019 -37.123 -13.418 1.00 21.45 108 THR A O 1
ATOM 583 N N . ALA A 1 107 ? 7.384 -35.439 -12.058 1.00 22.00 109 ALA A N 1
ATOM 584 C CA . ALA A 1 107 ? 8.733 -34.922 -11.906 1.00 22.27 109 ALA A CA 1
ATOM 585 C C . ALA A 1 107 ? 8.943 -34.262 -10.549 1.00 21.95 109 ALA A C 1
ATOM 586 O O . ALA A 1 107 ? 7.976 -33.816 -9.920 1.00 23.36 109 ALA A O 1
ATOM 588 N N . PRO A 1 108 ? 10.206 -34.206 -10.087 1.00 22.14 110 PRO A N 1
ATOM 589 C CA . PRO A 1 108 ? 10.505 -33.446 -8.884 1.00 20.90 110 PRO A CA 1
ATOM 590 C C . PRO A 1 108 ? 10.106 -31.980 -9.065 1.00 18.58 110 PRO A C 1
ATOM 591 O O . PRO A 1 108 ? 10.257 -31.423 -10.152 1.00 17.30 110 PRO A O 1
ATOM 595 N N . ARG A 1 109 ? 9.601 -31.381 -7.995 1.00 17.79 111 ARG A N 1
ATOM 596 C CA . ARG A 1 109 ? 9.126 -30.005 -8.008 1.00 20.56 111 ARG A CA 1
ATOM 597 C C . ARG A 1 109 ? 10.230 -29.013 -8.323 1.00 21.28 111 ARG A C 1
ATOM 598 O O . ARG A 1 109 ? 11.377 -29.193 -7.925 1.00 24.33 111 ARG A O 1
ATOM 606 N N . ARG A 1 110 ? 9.870 -27.974 -9.065 1.00 21.90 112 ARG A N 1
ATOM 607 C CA . ARG A 1 110 ? 10.772 -26.877 -9.326 1.00 20.93 112 ARG A CA 1
ATOM 608 C C . ARG A 1 110 ? 10.197 -25.621 -8.693 1.00 19.34 112 ARG A C 1
ATOM 609 O O . ARG A 1 110 ? 8.992 -25.379 -8.759 1.00 15.74 112 ARG A O 1
ATOM 617 N N . CYS A 1 111 ? 11.076 -24.834 -8.084 1.00 13.59 113 CYS A N 1
ATOM 618 C CA . CYS A 1 111 ? 10.699 -23.584 -7.455 1.00 15.68 113 CYS A CA 1
ATOM 619 C C . CYS A 1 111 ? 11.248 -22.434 -8.274 1.00 14.93 113 CYS A C 1
ATOM 620 O O . CYS A 1 111 ? 12.125 -22.625 -9.121 1.00 15.38 113 CYS A O 1
ATOM 623 N N . ALA A 1 112 ? 10.731 -21.239 -8.011 1.00 14.90 114 ALA A N 1
ATOM 624 C CA . ALA A 1 112 ? 11.270 -20.021 -8.587 1.00 15.04 114 ALA A CA 1
ATOM 625 C C . ALA A 1 112 ? 10.989 -18.885 -7.638 1.00 13.20 114 ALA A C 1
ATOM 626 O O . ALA A 1 112 ? 9.999 -18.913 -6.908 1.00 12.90 114 ALA A O 1
ATOM 628 N N . CYS A 1 113 ? 11.864 -17.883 -7.643 1.00 14.29 115 CYS A N 1
ATOM 629 C CA . CYS A 1 113 ? 11.630 -16.685 -6.866 1.00 14.72 115 CYS A CA 1
ATOM 630 C C . CYS A 1 113 ? 10.360 -16.019 -7.370 1.00 16.20 115 CYS A C 1
ATOM 631 O O . CYS A 1 113 ? 10.042 -16.069 -8.561 1.00 17.19 115 CYS A O 1
ATOM 634 N N . THR A 1 114 ? 9.634 -15.411 -6.451 1.00 16.32 116 THR A N 1
ATOM 635 C CA . THR A 1 114 ? 8.429 -14.672 -6.787 1.00 18.02 116 THR A CA 1
ATOM 636 C C . THR A 1 114 ? 8.725 -13.528 -7.774 1.00 17.67 116 THR A C 1
ATOM 637 O O . THR A 1 114 ? 9.874 -13.076 -7.893 1.00 15.42 116 THR A O 1
ATOM 641 N N . ALA A 1 115 ? 7.691 -13.070 -8.480 1.00 17.88 117 ALA A N 1
ATOM 642 C CA . ALA A 1 115 ? 7.845 -12.044 -9.523 1.00 17.47 117 ALA A CA 1
ATOM 643 C C . ALA A 1 115 ? 8.585 -10.820 -8.992 1.00 16.21 117 ALA A C 1
ATOM 644 O O . ALA A 1 115 ? 8.275 -10.332 -7.905 1.00 15.27 117 ALA A O 1
ATOM 646 N N . GLY A 1 116 ? 9.580 -10.349 -9.741 1.00 16.34 118 GLY A N 1
ATOM 647 C CA . GLY A 1 116 ? 10.374 -9.188 -9.315 1.00 16.87 118 GLY A CA 1
ATOM 648 C C . GLY A 1 116 ? 11.658 -9.557 -8.596 1.00 17.75 118 GLY A C 1
ATOM 649 O O . GLY A 1 116 ? 12.438 -8.682 -8.223 1.00 19.50 118 GLY A O 1
ATOM 650 N N . TYR A 1 117 ? 11.878 -10.859 -8.412 1.00 15.79 119 TYR A N 1
ATOM 651 C CA . TYR A 1 117 ? 13.055 -11.389 -7.719 1.00 14.17 119 TYR A CA 1
ATOM 652 C C . TYR A 1 117 ? 13.698 -12.467 -8.579 1.00 14.32 119 TYR A C 1
ATOM 653 O O . TYR A 1 117 ? 13.033 -13.061 -9.434 1.00 14.96 119 TYR A O 1
ATOM 662 N N . HIS A 1 118 ? 14.990 -12.718 -8.356 1.00 13.28 120 HIS A N 1
ATOM 663 C CA . HIS A 1 118 ? 15.708 -13.765 -9.079 1.00 13.03 120 HIS A CA 1
ATOM 664 C C . HIS A 1 118 ? 16.542 -14.619 -8.126 1.00 13.22 120 HIS A C 1
ATOM 665 O O . HIS A 1 118 ? 17.033 -14.123 -7.110 1.00 14.51 120 HIS A O 1
ATOM 672 N N . TRP A 1 119 ? 16.705 -15.897 -8.466 1.00 11.98 121 TRP A N 1
ATOM 673 C CA . TRP A 1 119 ? 17.553 -16.792 -7.686 1.00 13.38 121 TRP A CA 1
ATOM 674 C C . TRP A 1 119 ? 19.011 -16.435 -7.930 1.00 15.52 121 TRP A C 1
ATOM 675 O O . TRP A 1 119 ? 19.490 -16.442 -9.068 1.00 16.64 121 TRP A O 1
ATOM 686 N N . ASN A 1 120 ? 19.707 -16.120 -6.848 1.00 15.60 122 ASN A N 1
ATOM 687 C CA . ASN A 1 120 ? 21.119 -15.812 -6.900 1.00 18.51 122 ASN A CA 1
ATOM 688 C C . ASN A 1 120 ? 21.935 -17.030 -6.438 1.00 20.90 122 ASN A C 1
ATOM 689 O O . ASN A 1 120 ? 21.747 -17.532 -5.325 1.00 18.10 122 ASN A O 1
ATOM 694 N N . SER A 1 121 ? 22.836 -17.495 -7.304 1.00 22.27 123 SER A N 1
ATOM 695 C CA . SER A 1 121 ? 23.617 -18.722 -7.066 1.00 24.56 123 SER A CA 1
ATOM 696 C C . SER A 1 121 ? 24.696 -18.582 -5.990 1.00 22.55 123 SER A C 1
ATOM 697 O O . SER A 1 121 ? 25.132 -19.577 -5.403 1.00 21.46 123 SER A O 1
ATOM 700 N N . ASP A 1 122 ? 25.137 -17.352 -5.750 1.00 24.24 124 ASP A N 1
ATOM 701 C CA . ASP A 1 122 ? 26.170 -17.091 -4.748 1.00 25.69 124 ASP A CA 1
ATOM 702 C C . ASP A 1 122 ? 25.612 -17.216 -3.331 1.00 23.96 124 ASP A C 1
ATOM 703 O O . ASP A 1 122 ? 26.302 -17.702 -2.442 1.00 26.06 124 ASP A O 1
ATOM 708 N N . CYS A 1 123 ? 24.373 -16.765 -3.129 1.00 20.94 125 CYS A N 1
ATOM 709 C CA . CYS A 1 123 ? 23.736 -16.819 -1.808 1.00 20.70 125 CYS A CA 1
ATOM 710 C C . CYS A 1 123 ? 22.741 -17.961 -1.725 1.00 18.38 125 CYS A C 1
ATOM 711 O O . CYS A 1 123 ? 22.223 -18.241 -0.649 1.00 17.29 125 CYS A O 1
ATOM 714 N N . GLU A 1 124 ? 22.482 -18.612 -2.861 1.00 18.53 126 GLU A N 1
ATOM 715 C CA . GLU A 1 124 ? 21.366 -19.558 -2.995 1.00 18.55 126 GLU A CA 1
ATOM 716 C C . GLU A 1 124 ? 20.112 -18.967 -2.357 1.00 18.17 126 GLU A C 1
ATOM 717 O O . GLU A 1 124 ? 19.544 -19.514 -1.402 1.00 18.51 126 GLU A O 1
ATOM 723 N N . CYS A 1 125 ? 19.693 -17.826 -2.888 1.00 18.75 127 CYS A N 1
ATOM 724 C CA . CYS A 1 125 ? 18.603 -17.071 -2.304 1.00 16.40 127 CYS A CA 1
ATOM 725 C C . CYS A 1 125 ? 17.981 -16.124 -3.326 1.00 16.48 127 CYS A C 1
ATOM 726 O O . CYS A 1 125 ? 18.597 -15.809 -4.346 1.00 15.87 127 CYS A O 1
ATOM 729 N N . CYS A 1 126 ? 16.762 -15.678 -3.035 1.00 14.48 128 CYS A N 1
ATOM 730 C CA . CYS A 1 126 ? 16.043 -14.724 -3.880 1.00 15.96 128 CYS A CA 1
ATOM 731 C C . CYS A 1 126 ? 16.499 -13.292 -3.628 1.00 16.00 128 CYS A C 1
ATOM 732 O O . CYS A 1 126 ? 16.478 -12.810 -2.494 1.00 14.49 128 CYS A O 1
ATOM 735 N N . ARG A 1 127 ? 16.913 -12.616 -4.694 1.00 14.04 129 ARG A N 1
ATOM 736 C CA . ARG A 1 127 ? 17.327 -11.226 -4.588 1.00 14.05 129 ARG A CA 1
ATOM 737 C C . ARG A 1 127 ? 16.452 -10.344 -5.468 1.00 15.36 129 ARG A C 1
ATOM 738 O O . ARG A 1 127 ? 15.993 -10.761 -6.536 1.00 13.30 129 ARG A O 1
ATOM 746 N N . ARG A 1 128 ? 16.213 -9.124 -4.997 1.00 14.82 130 ARG A N 1
ATOM 747 C CA . ARG A 1 128 ? 15.425 -8.141 -5.722 1.00 18.32 130 ARG A CA 1
ATOM 748 C C . ARG A 1 128 ? 16.018 -7.893 -7.113 1.00 17.39 130 ARG A C 1
ATOM 749 O O . ARG A 1 128 ? 17.233 -7.800 -7.255 1.00 15.86 130 ARG A O 1
ATOM 757 N N . ASN A 1 129 ? 15.165 -7.818 -8.132 1.00 15.31 131 ASN A N 1
ATOM 758 C CA . ASN A 1 129 ? 15.636 -7.574 -9.499 1.00 17.31 131 ASN A CA 1
ATOM 759 C C . ASN A 1 129 ? 16.212 -6.171 -9.668 1.00 16.18 131 ASN A C 1
ATOM 760 O O . ASN A 1 129 ? 15.719 -5.211 -9.070 1.00 15.14 131 ASN A O 1
ATOM 765 N N . THR A 1 130 ? 17.271 -6.072 -10.466 1.00 17.11 132 THR A N 1
ATOM 766 C CA . THR A 1 130 ? 17.894 -4.787 -10.800 1.00 17.41 132 THR A CA 1
ATOM 767 C C . THR A 1 130 ? 16.866 -3.868 -11.458 1.00 17.24 132 THR A C 1
ATOM 768 O O . THR A 1 130 ? 16.086 -4.305 -12.311 1.00 16.47 132 THR A O 1
ATOM 772 N N . GLU A 1 131 ? 16.857 -2.604 -11.044 1.00 18.26 133 GLU A N 1
ATOM 773 C CA . GLU A 1 131 ? 15.953 -1.616 -11.631 1.00 20.62 133 GLU A CA 1
ATOM 774 C C . GLU A 1 131 ? 16.704 -0.842 -12.709 1.00 20.61 133 GLU A C 1
ATOM 775 O O . GLU A 1 131 ? 17.834 -0.392 -12.495 1.00 19.84 133 GLU A O 1
ATOM 781 N N . CYS A 1 132 ? 16.101 -0.730 -13.884 1.00 18.65 134 CYS A N 1
ATOM 782 C CA . CYS A 1 132 ? 16.727 0.019 -14.960 1.00 17.30 134 CYS A CA 1
ATOM 783 C C . CYS A 1 132 ? 16.411 1.482 -14.727 1.00 16.98 134 CYS A C 1
ATOM 784 O O . CYS A 1 132 ? 15.247 1.855 -14.573 1.00 15.97 134 CYS A O 1
ATOM 787 N N . ALA A 1 133 ? 17.457 2.297 -14.671 1.00 16.67 135 ALA A N 1
ATOM 788 C CA . ALA A 1 133 ? 17.343 3.736 -14.444 1.00 18.10 135 ALA A CA 1
ATOM 789 C C . ALA A 1 133 ? 16.588 4.430 -15.589 1.00 17.19 135 ALA A C 1
ATOM 790 O O . ALA A 1 133 ? 16.400 3.835 -16.651 1.00 17.09 135 ALA A O 1
ATOM 792 N N . PRO A 1 134 ? 16.111 5.674 -15.364 1.00 19.52 136 PRO A N 1
ATOM 793 C CA . PRO A 1 134 ? 15.558 6.443 -16.471 1.00 18.65 136 PRO A CA 1
ATOM 794 C C . PRO A 1 134 ? 16.549 6.505 -17.632 1.00 18.40 136 PRO A C 1
ATOM 795 O O . PRO A 1 134 ? 17.742 6.672 -17.407 1.00 18.09 136 PRO A O 1
ATOM 799 N N . GLY A 1 135 ? 16.062 6.336 -18.855 1.00 16.72 137 GLY A N 1
ATOM 800 C CA . GLY A 1 135 ? 16.942 6.308 -20.024 1.00 15.88 137 GLY A CA 1
ATOM 801 C C . GLY A 1 135 ? 17.374 4.899 -20.391 1.00 15.91 137 GLY A C 1
ATOM 802 O O . GLY A 1 135 ? 17.984 4.683 -21.438 1.00 15.28 137 GLY A O 1
ATOM 803 N N . PHE A 1 136 ? 17.066 3.951 -19.512 1.00 12.92 138 PHE A N 1
ATOM 804 C CA . PHE A 1 136 ? 17.343 2.540 -19.730 1.00 17.32 138 PHE A CA 1
ATOM 805 C C . PHE A 1 136 ? 16.039 1.778 -19.614 1.00 17.42 138 PHE A C 1
ATOM 806 O O . PHE A 1 136 ? 15.119 2.219 -18.923 1.00 18.78 138 PHE A O 1
ATOM 814 N N . GLY A 1 137 ? 15.967 0.627 -20.273 1.00 17.98 139 GLY A N 1
ATOM 815 C CA . GLY A 1 137 ? 14.769 -0.203 -20.226 1.00 17.34 139 GLY A CA 1
ATOM 816 C C . GLY A 1 137 ? 15.116 -1.652 -19.998 1.00 15.93 139 GLY A C 1
ATOM 817 O O . GLY A 1 137 ? 16.230 -2.085 -20.289 1.00 15.83 139 GLY A O 1
ATOM 818 N N . ALA A 1 138 ? 14.155 -2.404 -19.479 1.00 14.96 140 ALA A N 1
ATOM 819 C CA . ALA A 1 138 ? 14.329 -3.833 -19.274 1.00 16.33 140 ALA A CA 1
ATOM 820 C C . ALA A 1 138 ? 14.222 -4.543 -20.620 1.00 16.50 140 ALA A C 1
ATOM 821 O O . ALA A 1 138 ? 13.323 -4.247 -21.395 1.00 16.68 140 ALA A O 1
ATOM 823 N N . GLN A 1 139 ? 15.136 -5.470 -20.894 1.00 16.74 141 GLN A N 1
ATOM 824 C CA . GLN A 1 139 ? 15.026 -6.332 -22.072 1.00 17.79 141 GLN A CA 1
ATOM 825 C C . GLN A 1 139 ? 13.836 -7.270 -21.906 1.00 20.52 141 GLN A C 1
ATOM 826 O O . GLN A 1 139 ? 13.646 -7.868 -20.836 1.00 15.32 141 GLN A O 1
ATOM 832 N N . HIS A 1 140 ? 13.025 -7.365 -22.956 1.00 18.60 142 HIS A N 1
ATOM 833 C CA . HIS A 1 140 ? 11.842 -8.218 -22.971 1.00 20.19 142 HIS A CA 1
ATOM 834 C C . HIS A 1 140 ? 12.049 -9.347 -23.988 1.00 21.37 142 HIS A C 1
ATOM 835 O O . HIS A 1 140 ? 12.787 -9.174 -24.954 1.00 21.52 142 HIS A O 1
ATOM 842 N N . PRO A 1 141 ? 11.426 -10.516 -23.763 1.00 21.80 143 PRO A N 1
ATOM 843 C CA . PRO A 1 141 ? 10.576 -10.848 -22.624 1.00 20.48 143 PRO A CA 1
ATOM 844 C C . PRO A 1 141 ? 11.364 -11.037 -21.327 1.00 19.27 143 PRO A C 1
ATOM 845 O O . PRO A 1 141 ? 12.506 -11.496 -21.335 1.00 16.17 143 PRO A O 1
ATOM 849 N N . LEU A 1 142 ? 10.751 -10.656 -20.217 1.00 18.14 144 LEU A N 1
ATOM 850 C CA . LEU A 1 142 ? 11.340 -10.910 -18.913 1.00 15.73 144 LEU A CA 1
ATOM 851 C C . LEU A 1 142 ? 11.429 -12.417 -18.701 1.00 16.31 144 LEU A C 1
ATOM 852 O O . LEU A 1 142 ? 10.560 -13.171 -19.154 1.00 16.01 144 LEU A O 1
ATOM 857 N N . GLN A 1 143 ? 12.492 -12.851 -18.033 1.00 15.10 145 GLN A N 1
ATOM 858 C CA . GLN A 1 143 ? 12.715 -14.263 -17.766 1.00 16.97 145 GLN A CA 1
ATOM 859 C C . GLN A 1 143 ? 12.400 -14.581 -16.305 1.00 16.99 145 GLN A C 1
ATOM 860 O O . GLN A 1 143 ? 12.907 -13.916 -15.400 1.00 15.56 145 GLN A O 1
ATOM 866 N N . LEU A 1 144 ? 11.562 -15.594 -16.083 1.00 16.04 146 LEU A N 1
ATOM 867 C CA . LEU A 1 144 ? 11.237 -16.030 -14.727 1.00 14.48 146 LEU A CA 1
ATOM 868 C C . LEU A 1 144 ? 12.513 -16.474 -14.002 1.00 14.82 146 LEU A C 1
ATOM 869 O O . LEU A 1 144 ? 13.339 -17.179 -14.573 1.00 12.85 146 LEU A O 1
ATOM 874 N N . ASN A 1 145 ? 12.672 -16.010 -12.762 1.00 12.31 147 ASN A N 1
ATOM 875 C CA . ASN A 1 145 ? 13.782 -16.388 -11.887 1.00 12.75 147 ASN A CA 1
ATOM 876 C C . ASN A 1 145 ? 15.131 -15.788 -12.269 1.00 12.71 147 ASN A C 1
ATOM 877 O O . ASN A 1 145 ? 16.153 -16.170 -11.713 1.00 14.67 147 ASN A O 1
ATOM 882 N N . LYS A 1 146 ? 15.128 -14.851 -13.219 1.00 12.78 148 LYS A N 1
ATOM 883 C CA . LYS A 1 146 ? 16.353 -14.255 -13.721 1.00 14.88 148 LYS A CA 1
ATOM 884 C C . LYS A 1 146 ? 16.358 -12.752 -13.469 1.00 14.43 148 LYS A C 1
ATOM 885 O O . LYS A 1 146 ? 15.307 -12.111 -13.459 1.00 14.89 148 LYS A O 1
ATOM 891 N N . ASP A 1 147 ? 17.544 -12.195 -13.268 1.00 15.16 149 ASP A N 1
ATOM 892 C CA . ASP A 1 147 ? 17.659 -10.770 -13.032 1.00 16.19 149 ASP A CA 1
ATOM 893 C C . ASP A 1 147 ? 17.356 -10.015 -14.318 1.00 15.65 149 ASP A C 1
ATOM 894 O O . ASP A 1 147 ? 17.623 -10.497 -15.419 1.00 14.70 149 ASP A O 1
ATOM 899 N N . THR A 1 148 ? 16.767 -8.839 -14.161 1.00 15.04 150 THR A N 1
ATOM 900 C CA . THR A 1 148 ? 16.489 -7.963 -15.287 1.00 17.44 150 THR A CA 1
ATOM 901 C C . THR A 1 148 ? 17.785 -7.524 -15.967 1.00 16.86 150 THR A C 1
ATOM 902 O O . THR A 1 148 ? 18.756 -7.174 -15.294 1.00 16.54 150 THR A O 1
ATOM 906 N N . VAL A 1 149 ? 17.809 -7.574 -17.297 1.00 16.63 151 VAL A N 1
ATOM 907 C CA . VAL A 1 149 ? 18.926 -7.008 -18.043 1.00 17.37 151 VAL A CA 1
ATOM 908 C C . VAL A 1 149 ? 18.506 -5.639 -18.570 1.00 17.10 151 VAL A C 1
ATOM 909 O O . VAL A 1 149 ? 17.491 -5.525 -19.249 1.00 15.89 151 VAL A O 1
ATOM 913 N N . CYS A 1 150 ? 19.291 -4.608 -18.257 1.00 15.65 152 CYS A N 1
ATOM 914 C CA . CYS A 1 150 ? 18.944 -3.236 -18.618 1.00 16.91 152 CYS A CA 1
ATOM 915 C C . CYS A 1 150 ? 19.722 -2.764 -19.842 1.00 18.23 152 CYS A C 1
ATOM 916 O O . CYS A 1 150 ? 20.927 -2.979 -19.932 1.00 19.71 152 CYS A O 1
ATOM 919 N N . THR A 1 151 ? 19.029 -2.108 -20.769 1.00 17.89 153 THR A N 1
ATOM 920 C CA . THR A 1 151 ? 19.634 -1.632 -22.023 1.00 20.70 153 THR A CA 1
ATOM 921 C C . THR A 1 151 ? 19.229 -0.172 -22.284 1.00 19.20 153 THR A C 1
ATOM 922 O O . THR A 1 151 ? 18.118 0.225 -21.930 1.00 17.79 153 THR A O 1
ATOM 926 N N . PRO A 1 152 ? 20.133 0.635 -22.875 1.00 19.47 154 PRO A N 1
ATOM 927 C CA . PRO A 1 152 ? 19.817 2.048 -23.128 1.00 19.90 154 PRO A CA 1
ATOM 928 C C . PRO A 1 152 ? 18.623 2.195 -24.058 1.00 18.09 154 PRO A C 1
ATOM 929 O O . PRO A 1 152 ? 18.499 1.440 -25.017 1.00 16.15 154 PRO A O 1
ATOM 933 N N . CYS A 1 153 ? 17.731 3.137 -23.757 1.00 19.53 155 CYS A N 1
ATOM 934 C CA . CYS A 1 153 ? 16.656 3.473 -24.693 1.00 21.20 155 CYS A CA 1
ATOM 935 C C . CYS A 1 153 ? 17.277 4.064 -25.951 1.00 21.70 155 CYS A C 1
ATOM 936 O O . CYS A 1 153 ? 18.163 4.906 -25.862 1.00 20.43 155 CYS A O 1
ATOM 939 N N . LEU A 1 154 ? 16.830 3.598 -27.112 1.00 22.83 156 LEU A N 1
ATOM 940 C CA . LEU A 1 154 ? 17.262 4.165 -28.390 1.00 24.92 156 LEU A CA 1
ATOM 941 C C . LEU A 1 154 ? 16.560 5.492 -28.613 1.00 24.67 156 LEU A C 1
ATOM 942 O O . LEU A 1 154 ? 15.462 5.698 -28.089 1.00 24.73 156 LEU A O 1
ATOM 947 N N . LEU A 1 155 ? 17.174 6.393 -29.385 1.00 24.40 157 LEU A N 1
ATOM 948 C CA . LEU A 1 155 ? 16.472 7.607 -29.797 1.00 23.06 157 LEU A CA 1
ATOM 949 C C . LEU A 1 155 ? 15.117 7.213 -30.366 1.00 19.54 157 LEU A C 1
ATOM 950 O O . LEU A 1 155 ? 15.017 6.254 -31.137 1.00 18.19 157 LEU A O 1
ATOM 955 N N . GLY A 1 156 ? 14.083 7.947 -29.971 1.00 18.44 158 GLY A N 1
ATOM 956 C CA . GLY A 1 156 ? 12.705 7.601 -30.335 1.00 17.92 158 GLY A CA 1
ATOM 957 C C . GLY A 1 156 ? 11.926 6.919 -29.226 1.00 18.76 158 GLY A C 1
ATOM 958 O O . GLY A 1 156 ? 10.720 6.697 -29.349 1.00 20.69 158 GLY A O 1
ATOM 959 N N . PHE A 1 157 ? 12.616 6.585 -28.139 1.00 17.33 159 PHE A N 1
ATOM 960 C CA . PHE A 1 157 ? 12.043 5.795 -27.057 1.00 16.77 159 PHE A CA 1
ATOM 961 C C . PHE A 1 157 ? 12.530 6.380 -25.748 1.00 18.13 159 PHE A C 1
ATOM 962 O O . PHE A 1 157 ? 13.595 6.994 -25.700 1.00 19.91 159 PHE A O 1
ATOM 970 N N . PHE A 1 158 ? 11.772 6.185 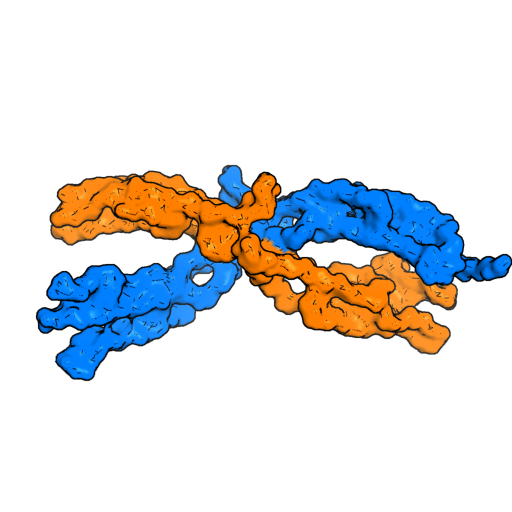-24.679 1.00 16.51 160 PHE A N 1
ATOM 971 C CA . PHE A 1 158 ? 12.156 6.772 -23.404 1.00 18.78 160 PHE A CA 1
ATOM 972 C C . PHE A 1 158 ? 11.777 5.888 -22.223 1.00 19.11 160 PHE A C 1
ATOM 973 O O . PHE A 1 158 ? 10.920 5.004 -22.333 1.00 19.49 160 PHE A O 1
ATOM 981 N N . SER A 1 159 ? 12.412 6.167 -21.089 1.00 18.46 161 SER A N 1
ATOM 982 C CA . SER A 1 159 ? 11.977 5.643 -19.814 1.00 18.32 161 SER A CA 1
ATOM 983 C C . SER A 1 159 ? 12.232 6.701 -18.756 1.00 18.33 161 SER A C 1
ATOM 984 O O . SER A 1 159 ? 13.357 7.187 -18.599 1.00 17.56 161 SER A O 1
ATOM 987 N N . ASP A 1 160 ? 11.173 7.081 -18.057 1.00 19.68 162 ASP A N 1
ATOM 988 C CA . ASP A 1 160 ? 11.242 8.160 -17.075 1.00 23.31 162 ASP A CA 1
ATOM 989 C C . ASP A 1 160 ? 11.273 7.658 -15.636 1.00 23.83 162 ASP A C 1
ATOM 990 O O . ASP A 1 160 ? 11.215 8.455 -14.702 1.00 27.13 162 ASP A O 1
ATOM 995 N N . VAL A 1 161 ? 11.379 6.344 -15.456 1.00 23.71 163 VAL A N 1
ATOM 996 C CA . VAL A 1 161 ? 11.304 5.743 -14.119 1.00 24.76 163 VAL A CA 1
ATOM 997 C C . VAL A 1 161 ? 12.385 4.690 -13.866 1.00 25.38 163 VAL A C 1
ATOM 998 O O . VAL A 1 161 ? 12.963 4.137 -14.811 1.00 23.70 163 VAL A O 1
ATOM 1002 N N . PHE A 1 162 ? 12.649 4.432 -12.584 1.00 23.96 164 PHE A N 1
ATOM 1003 C CA . PHE A 1 162 ? 13.423 3.274 -12.146 1.00 22.38 164 PHE A CA 1
ATOM 1004 C C . PHE A 1 162 ? 12.463 2.106 -12.098 1.00 22.38 164 PHE A C 1
ATOM 1005 O O . PHE A 1 162 ? 11.439 2.182 -11.414 1.00 25.04 164 PHE A O 1
ATOM 1013 N N . SER A 1 163 ? 12.778 1.035 -12.825 1.00 18.80 165 SER A N 1
ATOM 1014 C CA . SER A 1 163 ? 11.884 -0.116 -12.918 1.00 18.01 165 SER A CA 1
ATOM 1015 C C . SER A 1 163 ? 12.620 -1.358 -13.377 1.00 16.24 165 SER A C 1
ATOM 1016 O O . SER A 1 163 ? 13.422 -1.307 -14.300 1.00 16.65 165 SER A O 1
ATOM 1019 N N . SER A 1 164 ? 12.342 -2.480 -12.728 1.00 15.89 166 SER A N 1
ATOM 1020 C CA . SER A 1 164 ? 12.933 -3.745 -13.125 1.00 15.97 166 SER A CA 1
ATOM 1021 C C . SER A 1 164 ? 12.096 -4.472 -14.171 1.00 15.39 166 SER A C 1
ATOM 1022 O O . SER A 1 164 ? 12.440 -5.586 -14.565 1.00 14.96 166 SER A O 1
ATOM 1025 N N . THR A 1 165 ? 10.995 -3.855 -14.609 1.00 15.86 167 THR A N 1
ATOM 1026 C CA . THR A 1 165 ? 10.111 -4.466 -15.604 1.00 17.58 167 THR A CA 1
ATOM 1027 C C . THR A 1 165 ? 9.882 -3.637 -16.868 1.00 17.07 167 THR A C 1
ATOM 1028 O O . THR A 1 165 ? 9.744 -4.203 -17.943 1.00 16.44 167 THR A O 1
ATOM 1032 N N . ASP A 1 166 ? 9.823 -2.311 -16.729 1.00 18.16 168 ASP A N 1
ATOM 1033 C CA . ASP A 1 166 ? 9.473 -1.415 -17.834 1.00 19.90 168 ASP A CA 1
ATOM 1034 C C . ASP A 1 166 ? 10.523 -1.459 -18.936 1.00 20.22 168 ASP A C 1
ATOM 1035 O O . ASP A 1 166 ? 11.710 -1.268 -18.664 1.00 18.02 168 ASP A O 1
ATOM 1040 N N . LYS A 1 167 ? 10.091 -1.719 -20.168 1.00 20.40 169 LYS A N 1
ATOM 1041 C CA . LYS A 1 167 ? 10.953 -1.508 -21.325 1.00 22.43 169 LYS A CA 1
ATOM 1042 C C . LYS A 1 167 ? 10.820 -0.052 -21.759 1.00 21.57 169 LYS A C 1
ATOM 1043 O O . LYS A 1 167 ? 9.927 0.659 -21.297 1.00 19.85 169 LYS A O 1
ATOM 1049 N N . CYS A 1 168 ? 11.715 0.390 -22.635 1.00 22.00 170 CYS A N 1
ATOM 1050 C CA . CYS A 1 168 ? 11.614 1.718 -23.225 1.00 23.06 170 CYS A CA 1
ATOM 1051 C C . CYS A 1 168 ? 10.344 1.846 -24.057 1.00 23.74 170 CYS A C 1
ATOM 1052 O O . CYS A 1 168 ? 9.990 0.944 -24.826 1.00 22.24 170 CYS A O 1
ATOM 1055 N N . LYS A 1 169 ? 9.663 2.971 -23.872 1.00 22.28 171 LYS A N 1
ATOM 1056 C CA . LYS A 1 169 ? 8.389 3.245 -24.506 1.00 23.86 171 LYS A CA 1
ATOM 1057 C C . LYS A 1 169 ? 8.588 4.203 -25.688 1.00 21.49 171 LYS A C 1
ATOM 1058 O O . LYS A 1 169 ? 9.334 5.170 -25.576 1.00 18.06 171 LYS A O 1
ATOM 1064 N N . PRO A 1 170 ? 7.924 3.936 -26.827 1.00 22.56 172 PRO A N 1
ATOM 1065 C CA . PRO A 1 170 ? 8.066 4.838 -27.979 1.00 20.71 172 PRO A CA 1
ATOM 1066 C C . PRO A 1 170 ? 7.569 6.238 -27.659 1.00 20.46 172 PRO A C 1
ATOM 1067 O O . PRO A 1 170 ? 6.588 6.385 -26.924 1.00 19.63 172 PRO A O 1
ATOM 1071 N N . TRP A 1 171 ? 8.250 7.256 -28.191 1.00 19.24 173 TRP A N 1
ATOM 1072 C CA . TRP A 1 171 ? 7.832 8.649 -28.016 1.00 19.66 173 TRP A CA 1
ATOM 1073 C C . TRP A 1 171 ? 6.441 8.824 -28.598 1.00 20.84 173 TRP A C 1
ATOM 1074 O O . TRP A 1 171 ? 6.106 8.171 -29.585 1.00 20.74 173 TRP A O 1
ATOM 1085 N N . THR A 1 172 ? 5.645 9.700 -27.989 1.00 21.02 174 THR A N 1
ATOM 1086 C CA . THR A 1 172 ? 4.415 10.193 -28.604 1.00 21.15 174 THR A CA 1
ATOM 1087 C C . THR A 1 172 ? 4.756 10.770 -29.981 1.00 21.63 174 THR A C 1
ATOM 1088 O O . THR A 1 172 ? 5.748 11.498 -30.120 1.00 20.67 174 THR A O 1
ATOM 1092 N N . ASN A 1 173 ? 3.944 10.429 -30.984 1.00 21.69 175 ASN A N 1
ATOM 1093 C CA . ASN A 1 173 ? 4.154 10.864 -32.372 1.00 21.77 175 ASN A CA 1
ATOM 1094 C C . ASN A 1 173 ? 3.270 12.059 -32.753 1.00 22.43 175 ASN A C 1
ATOM 1095 O O . ASN A 1 173 ? 2.130 11.883 -33.185 1.00 25.44 175 ASN A O 1
ATOM 1100 N N . CYS A 1 174 ? 3.804 13.268 -32.599 1.00 21.65 176 CYS A N 1
ATOM 1101 C CA . CYS A 1 174 ? 3.075 14.500 -32.924 1.00 21.07 176 CYS A CA 1
ATOM 1102 C C . CYS A 1 174 ? 2.882 14.690 -34.428 1.00 22.37 176 CYS A C 1
ATOM 1103 O O . CYS A 1 174 ? 1.878 15.259 -34.870 1.00 22.28 176 CYS A O 1
ATOM 1106 N N . THR A 1 175 ? 3.841 14.196 -35.208 1.00 22.35 177 THR A N 1
ATOM 1107 C CA . THR A 1 175 ? 3.755 14.214 -36.666 1.00 23.50 177 THR A CA 1
ATOM 1108 C C . THR A 1 175 ? 2.496 13.476 -37.144 1.00 23.11 177 THR A C 1
ATOM 1109 O O . THR A 1 175 ? 1.807 13.939 -38.049 1.00 21.16 177 THR A O 1
ATOM 1113 N N . LEU A 1 176 ? 2.190 12.352 -36.500 1.00 22.42 178 LEU A N 1
ATOM 1114 C CA . LEU A 1 176 ? 1.006 11.547 -36.816 1.00 22.27 178 LEU A CA 1
ATOM 1115 C C . LEU A 1 176 ? -0.280 12.383 -36.719 1.00 20.34 178 LEU A C 1
ATOM 1116 O O . LEU A 1 176 ? -1.186 12.246 -37.544 1.00 17.99 178 LEU A O 1
ATOM 1121 N N . LEU A 1 177 ? -0.334 13.257 -35.714 1.00 19.75 179 LEU A N 1
ATOM 1122 C CA . LEU A 1 177 ? -1.495 14.101 -35.444 1.00 20.07 179 LEU A CA 1
ATOM 1123 C C . LEU A 1 177 ? -1.426 15.445 -36.162 1.00 20.62 179 LEU A C 1
ATOM 1124 O O . LEU A 1 177 ? -2.384 16.224 -36.132 1.00 20.06 179 LEU A O 1
ATOM 1129 N N . GLY A 1 178 ? -0.296 15.709 -36.813 1.00 19.45 180 GLY A N 1
ATOM 1130 C CA . GLY A 1 178 ? -0.078 16.970 -37.517 1.00 18.43 180 GLY A CA 1
ATOM 1131 C C . GLY A 1 178 ? 0.091 18.139 -36.567 1.00 19.52 180 GLY A C 1
ATOM 1132 O O . GLY A 1 178 ? -0.169 19.285 -36.937 1.00 19.08 180 GLY A O 1
ATOM 1133 N N . LYS A 1 179 ? 0.532 17.838 -35.344 1.00 18.75 181 LYS A N 1
ATOM 1134 C CA . LYS A 1 179 ? 0.767 18.836 -34.313 1.00 19.31 181 LYS A CA 1
ATOM 1135 C C . LYS A 1 179 ? 2.247 19.154 -34.252 1.00 20.75 181 LYS A C 1
ATOM 1136 O O . LYS A 1 179 ? 3.080 18.316 -34.580 1.00 19.20 181 LYS A O 1
ATOM 1142 N N . LEU A 1 180 ? 2.568 20.364 -33.814 1.00 23.17 182 LEU A N 1
ATOM 1143 C CA . LEU A 1 180 ? 3.943 20.710 -33.476 1.00 24.44 182 LEU A CA 1
ATOM 1144 C C . LEU A 1 180 ? 4.269 20.159 -32.083 1.00 24.94 182 LEU A C 1
ATOM 1145 O O . LEU A 1 180 ? 3.362 19.774 -31.336 1.00 23.40 182 LEU A O 1
ATOM 1150 N N . GLU A 1 181 ? 5.558 20.095 -31.747 1.00 25.05 183 GLU A N 1
ATOM 1151 C CA . GLU A 1 181 ? 5.971 19.652 -30.417 1.00 25.63 183 GLU A CA 1
ATOM 1152 C C . GLU A 1 181 ? 6.066 20.842 -29.473 1.00 26.04 183 GLU A C 1
ATOM 1153 O O . GLU A 1 181 ? 6.674 21.859 -29.812 1.00 26.45 183 GLU A O 1
ATOM 1159 N N . ALA A 1 182 ? 5.460 20.709 -28.297 1.00 25.74 184 ALA A N 1
ATOM 1160 C CA . ALA A 1 182 ? 5.595 21.711 -27.241 1.00 26.42 184 ALA A CA 1
ATOM 1161 C C . ALA A 1 182 ? 6.879 21.494 -26.438 1.00 27.04 184 ALA A C 1
ATOM 1162 O O . ALA A 1 182 ? 7.435 22.443 -25.886 1.00 28.12 184 ALA A O 1
ATOM 1164 N N . HIS A 1 183 ? 7.323 20.239 -26.367 1.00 26.76 185 HIS A N 1
ATOM 1165 C CA . HIS A 1 183 ? 8.528 19.850 -25.629 1.00 27.17 185 HIS A CA 1
ATOM 1166 C C . HIS A 1 183 ? 9.236 18.692 -26.328 1.00 25.0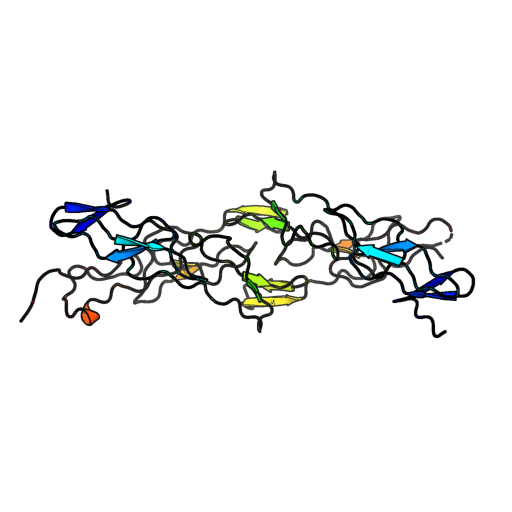1 185 HIS A C 1
ATOM 1167 O O . HIS A 1 183 ? 8.621 17.664 -26.622 1.00 22.89 185 HIS A O 1
ATOM 1174 N N . GLN A 1 184 ? 10.530 18.871 -26.582 1.00 23.15 186 GLN A N 1
ATOM 1175 C CA . GLN A 1 184 ? 11.348 17.877 -27.263 1.00 23.76 186 GLN A CA 1
ATOM 1176 C C . GLN A 1 184 ? 11.452 16.628 -26.399 1.00 22.44 186 GLN A C 1
ATOM 1177 O O . GLN A 1 184 ? 11.564 16.726 -25.178 1.00 22.55 186 GLN A O 1
ATOM 1183 N N . GLY A 1 185 ? 11.404 15.460 -27.028 1.00 19.78 187 GLY A N 1
ATOM 1184 C CA . GLY A 1 185 ? 11.598 14.205 -26.310 1.00 20.85 187 GLY A CA 1
ATOM 1185 C C . GLY A 1 185 ? 13.061 13.949 -26.003 1.00 21.10 187 GLY A C 1
ATOM 1186 O O . GLY A 1 185 ? 13.952 14.504 -26.658 1.00 19.75 187 GLY A O 1
ATOM 1187 N N . THR A 1 186 ? 13.306 13.131 -24.982 1.00 19.03 188 THR A N 1
ATOM 1188 C CA . THR A 1 186 ? 14.645 12.651 -24.660 1.00 19.64 188 THR A CA 1
ATOM 1189 C C . THR A 1 186 ? 14.543 11.145 -24.402 1.00 18.87 188 THR A C 1
ATOM 1190 O O . THR A 1 186 ? 13.464 10.574 -24.504 1.00 16.18 188 THR A O 1
ATOM 1194 N N . THR A 1 187 ? 15.654 10.502 -24.053 1.00 16.72 189 THR A N 1
ATOM 1195 C CA . THR A 1 187 ? 15.595 9.098 -23.640 1.00 21.00 189 THR A CA 1
ATOM 1196 C C . THR A 1 187 ? 15.056 8.950 -22.211 1.00 19.29 189 THR A C 1
ATOM 1197 O O . THR A 1 187 ? 14.878 7.837 -21.721 1.00 19.72 189 THR A O 1
ATOM 1201 N N . GLU A 1 188 ? 14.781 10.078 -21.560 1.00 19.48 190 GLU A N 1
ATOM 1202 C CA . GLU A 1 188 ? 14.266 10.091 -20.192 1.00 22.89 190 GLU A CA 1
ATOM 1203 C C . GLU A 1 188 ? 12.895 10.733 -20.070 1.00 22.35 190 GLU A C 1
ATOM 1204 O O . GLU A 1 188 ? 12.290 10.694 -19.000 1.00 18.90 190 GLU A O 1
ATOM 1210 N N . SER A 1 189 ? 12.416 11.342 -21.152 1.00 22.91 191 SER A N 1
ATOM 1211 C CA . SER A 1 189 ? 11.130 12.034 -21.128 1.00 22.22 191 SER A CA 1
ATOM 1212 C C . SER A 1 189 ? 10.442 11.993 -22.484 1.00 22.29 191 SER A C 1
ATOM 1213 O O . SER A 1 189 ? 11.090 12.062 -23.539 1.00 18.30 191 SER A O 1
ATOM 1216 N N . ASP A 1 190 ? 9.121 11.871 -22.440 1.00 21.71 192 ASP A N 1
ATOM 1217 C CA . ASP A 1 190 ? 8.311 11.770 -23.639 1.00 21.61 192 ASP A CA 1
ATOM 1218 C C . ASP A 1 190 ? 8.234 13.109 -24.348 1.00 21.04 192 ASP A C 1
ATOM 1219 O O . ASP A 1 190 ? 8.291 14.158 -23.711 1.00 20.46 192 ASP A O 1
ATOM 1224 N N . VAL A 1 191 ? 8.106 13.047 -25.670 1.00 20.61 193 VAL A N 1
ATOM 1225 C CA . VAL A 1 191 ? 7.643 14.181 -26.474 1.00 21.22 193 VAL A CA 1
ATOM 1226 C C . VAL A 1 191 ? 6.282 14.642 -25.957 1.00 21.58 193 VAL A C 1
ATOM 1227 O O . VAL A 1 191 ? 5.450 13.823 -25.549 1.00 22.66 193 VAL A O 1
ATOM 1231 N N . VAL A 1 192 ? 6.070 15.955 -25.963 1.00 22.60 194 VAL A N 1
ATOM 1232 C CA . VAL A 1 192 ? 4.774 16.538 -25.656 1.00 21.81 194 VAL A CA 1
ATOM 1233 C C . VAL A 1 192 ? 4.295 17.341 -26.866 1.00 20.17 194 VAL A C 1
ATOM 1234 O O . VAL A 1 192 ? 4.993 18.232 -27.343 1.00 20.70 194 VAL A O 1
ATOM 1238 N N . CYS A 1 193 ? 3.110 17.015 -27.367 1.00 21.88 195 CYS A N 1
ATOM 1239 C CA . CYS A 1 193 ? 2.551 17.731 -28.512 1.00 22.55 195 CYS A CA 1
ATOM 1240 C C . CYS A 1 193 ? 1.872 19.018 -28.075 1.00 22.04 195 CYS A C 1
ATOM 1241 O O . CYS A 1 193 ? 1.322 19.096 -26.982 1.00 24.51 195 CYS A O 1
ATOM 1244 N N . SER A 1 194 ? 1.930 20.033 -28.929 1.00 20.97 196 SER A N 1
ATOM 1245 C CA . SER A 1 194 ? 1.142 21.238 -28.728 1.00 22.01 196 SER A CA 1
ATOM 1246 C C . SER A 1 194 ? -0.337 20.958 -28.985 1.00 21.60 196 SER A C 1
ATOM 1247 O O . SER A 1 194 ? -0.669 20.142 -29.848 1.00 18.68 196 SER A O 1
ATOM 1250 N N . SER A 1 195 ? -1.213 21.642 -28.241 1.00 19.85 197 SER A N 1
ATOM 1251 C CA . SER A 1 195 ? -2.656 21.580 -28.477 1.00 19.67 197 SER A CA 1
ATOM 1252 C C . SER A 1 195 ? -3.066 22.600 -29.543 1.00 20.21 197 SER A C 1
ATOM 1253 O O . SER A 1 195 ? -4.193 22.561 -30.056 1.00 18.21 197 SER A O 1
ATOM 1256 N N . SER A 1 196 ? -2.142 23.500 -29.878 1.00 19.95 198 SER A N 1
ATOM 1257 C CA . SER A 1 196 ? -2.423 24.558 -30.840 1.00 22.31 198 SER A CA 1
ATOM 1258 C C . SER A 1 196 ? -2.653 24.012 -32.241 1.00 22.03 198 SER A C 1
ATOM 1259 O O . SER A 1 196 ? -2.103 22.975 -32.623 1.00 21.53 198 SER A O 1
ATOM 1262 N N . MET A 1 197 ? -3.486 24.722 -32.993 1.00 20.01 199 MET A N 1
ATOM 1263 C CA . MET A 1 197 ? -3.699 24.412 -34.391 1.00 19.54 199 MET A CA 1
ATOM 1264 C C . MET A 1 197 ? -2.793 25.291 -35.230 1.00 20.86 199 MET A C 1
ATOM 1265 O O . MET A 1 197 ? -2.456 26.411 -34.823 1.00 20.21 199 MET A O 1
ATOM 1270 N N . THR A 1 198 ? -2.399 24.776 -36.392 1.00 19.69 200 THR A N 1
ATOM 1271 C CA . THR A 1 198 ? -1.622 25.555 -37.357 1.00 24.82 200 THR A CA 1
ATOM 1272 C C . THR A 1 198 ? -2.281 25.517 -38.730 1.00 26.73 200 THR A C 1
ATOM 1273 O O . THR A 1 198 ? -3.079 24.617 -39.026 1.00 25.97 200 THR A O 1
ATOM 1277 N N . LEU A 1 199 ? -1.953 26.509 -39.555 1.00 30.12 201 LEU A N 1
ATOM 1278 C CA . LEU A 1 199 ? -2.486 26.600 -40.909 1.00 33.78 201 LEU A CA 1
ATOM 1279 C C . LEU A 1 199 ? -1.394 26.334 -41.942 1.00 36.00 201 LEU A C 1
ATOM 1280 O O . LEU A 1 199 ? -0.775 27.262 -42.459 1.00 40.41 201 LEU A O 1
ATOM 1285 N N . THR B 1 34 ? -3.648 15.592 -9.366 1.00 78.01 36 THR B N 1
ATOM 1286 C CA . THR B 1 34 ? -2.596 14.549 -9.185 1.00 77.99 36 THR B CA 1
ATOM 1287 C C . THR B 1 34 ? -2.259 13.903 -10.524 1.00 76.09 36 THR B C 1
ATOM 1288 O O . THR B 1 34 ? -3.150 13.427 -11.227 1.00 74.68 36 THR B O 1
ATOM 1292 N N . GLN B 1 35 ? -0.972 13.885 -10.863 1.00 76.33 37 GLN B N 1
ATOM 1293 C CA . GLN B 1 35 ? -0.496 13.271 -12.106 1.00 74.95 37 GLN B CA 1
ATOM 1294 C C . GLN B 1 35 ? -0.665 11.750 -12.126 1.00 72.73 37 GLN B C 1
ATOM 1295 O O . GLN B 1 35 ? -0.698 11.138 -13.198 1.00 71.72 37 GLN B O 1
ATOM 1301 N N . GLU B 1 36 ? -0.777 11.151 -10.941 1.00 71.46 38 GLU B N 1
ATOM 1302 C CA . GLU B 1 36 ? -0.849 9.695 -10.803 1.00 69.05 38 GLU B CA 1
ATOM 1303 C C . GLU B 1 36 ? -2.211 9.110 -11.186 1.00 65.31 38 GLU B C 1
ATOM 1304 O O . GLU B 1 36 ? -2.278 8.119 -11.912 1.00 64.90 38 GLU B O 1
ATOM 1310 N N . ARG B 1 37 ? -3.284 9.719 -10.688 1.00 62.89 39 ARG B N 1
ATOM 1311 C CA . ARG B 1 37 ? -4.643 9.230 -10.932 1.00 59.24 39 ARG B CA 1
ATOM 1312 C C . ARG B 1 37 ? -5.395 10.039 -11.992 1.00 56.09 39 ARG B C 1
ATOM 1313 O O . ARG B 1 37 ? -6.460 9.621 -12.454 1.00 52.86 39 ARG B O 1
ATOM 1321 N N . HIS B 1 38 ? -4.845 11.190 -12.372 1.00 54.49 40 HIS B N 1
ATOM 1322 C CA . HIS B 1 38 ? -5.558 12.119 -13.252 1.00 52.88 40 HIS B CA 1
ATOM 1323 C C . HIS B 1 38 ? -4.724 12.647 -14.413 1.00 50.67 40 HIS B C 1
ATOM 1324 O O . HIS B 1 38 ? -3.499 12.730 -14.328 1.00 51.15 40 HIS B O 1
ATOM 1331 N N . TYR B 1 39 ? -5.413 12.987 -15.500 1.00 48.20 41 TYR B N 1
ATOM 1332 C CA . TYR B 1 39 ? -4.841 13.781 -16.578 1.00 47.56 41 TYR B CA 1
ATOM 1333 C C . TYR B 1 39 ? -5.707 15.020 -16.791 1.00 48.98 41 TYR B C 1
ATOM 1334 O O . TYR B 1 39 ? -6.901 15.017 -16.468 1.00 48.49 41 TYR B O 1
ATOM 1343 N N . GLU B 1 40 ? -5.113 16.082 -17.322 1.00 49.91 42 GLU B N 1
ATOM 1344 C CA . GLU B 1 40 ? -5.891 17.283 -17.606 1.00 51.54 42 GLU B CA 1
ATOM 1345 C C . GLU B 1 40 ? -6.313 17.382 -19.066 1.00 50.59 42 GLU B C 1
ATOM 1346 O O . GLU B 1 40 ? -5.536 17.107 -19.982 1.00 49.79 42 GLU B O 1
ATOM 1352 N N . HIS B 1 41 ? -7.570 17.766 -19.250 1.00 49.98 43 HIS B N 1
ATOM 1353 C CA . HIS B 1 41 ? -8.202 17.865 -20.551 1.00 50.72 43 HIS B CA 1
ATOM 1354 C C . HIS B 1 41 ? -9.444 18.707 -20.328 1.00 51.57 43 HIS B C 1
ATOM 1355 O O . HIS B 1 41 ? -10.066 18.619 -19.267 1.00 52.76 43 HIS B O 1
ATOM 1362 N N . LEU B 1 42 ? -9.786 19.537 -21.313 1.00 52.38 44 LEU B N 1
ATOM 1363 C CA . LEU B 1 42 ? -10.916 20.471 -21.213 1.00 52.30 44 LEU B CA 1
ATOM 1364 C C . LEU B 1 42 ? -10.938 21.227 -19.878 1.00 53.36 44 LEU B C 1
ATOM 1365 O O . LEU B 1 42 ? -11.998 21.397 -19.269 1.00 53.71 44 LEU B O 1
ATOM 1370 N N . GLY B 1 43 ? -9.758 21.653 -19.428 1.00 54.28 45 GLY B N 1
ATOM 1371 C CA . GLY B 1 43 ? -9.614 22.463 -18.218 1.00 57.06 45 GLY B CA 1
ATOM 1372 C C . GLY B 1 43 ? -9.984 21.804 -16.898 1.00 57.87 45 GLY B C 1
ATOM 1373 O O . GLY B 1 43 ? -10.180 22.493 -15.895 1.00 59.94 45 GLY B O 1
ATOM 1374 N N . ARG B 1 44 ? -10.078 20.477 -16.892 1.00 56.81 46 ARG B N 1
ATOM 1375 C CA . ARG B 1 44 ? -10.399 19.720 -15.675 1.00 57.18 46 ARG B CA 1
ATOM 1376 C C . ARG B 1 44 ? -9.464 18.529 -15.505 1.00 55.15 46 ARG B C 1
ATOM 1377 O O . ARG B 1 44 ? -8.835 18.088 -16.468 1.00 55.11 46 ARG B O 1
ATOM 1385 N N . CYS B 1 45 ? -9.364 18.025 -14.277 1.00 54.66 47 CYS B N 1
ATOM 1386 C CA . CYS B 1 45 ? -8.629 16.792 -14.010 1.00 52.58 47 CYS B CA 1
ATOM 1387 C C . CYS B 1 45 ? -9.548 15.590 -14.187 1.00 49.87 47 CYS B C 1
ATOM 1388 O O . CYS B 1 45 ? -10.445 15.353 -13.377 1.00 51.07 47 CYS B O 1
ATOM 1391 N N . CYS B 1 46 ? -9.325 14.849 -15.268 1.00 46.75 48 CYS B N 1
ATOM 1392 C CA . CYS B 1 46 ? -10.086 13.643 -15.559 1.00 43.05 48 CYS B CA 1
ATOM 1393 C C . CYS B 1 46 ? -9.288 12.430 -15.115 1.00 41.86 48 CYS B C 1
ATOM 1394 O O . CYS B 1 46 ? -8.060 12.480 -15.061 1.00 42.29 48 CYS B O 1
ATOM 1397 N N . SER B 1 47 ? -9.985 11.341 -14.807 1.00 40.50 49 SER B N 1
ATOM 1398 C CA . SER B 1 47 ? -9.343 10.177 -14.201 1.00 40.17 49 SER B CA 1
ATOM 1399 C C . SER B 1 47 ? -8.653 9.258 -15.208 1.00 37.30 49 SER B C 1
ATOM 1400 O O . SER B 1 47 ? -9.206 8.921 -16.256 1.00 36.27 49 SER B O 1
ATOM 1403 N N . ARG B 1 48 ? -7.436 8.850 -14.874 1.00 35.90 50 ARG B N 1
ATOM 1404 C CA . ARG B 1 48 ? -6.712 7.878 -15.684 1.00 35.43 50 ARG B CA 1
ATOM 1405 C C . ARG B 1 48 ? -7.328 6.493 -15.517 1.00 33.96 50 ARG B C 1
ATOM 1406 O O . ARG B 1 48 ? -8.189 6.280 -14.652 1.00 33.88 50 ARG B O 1
ATOM 1414 N N . CYS B 1 49 ? -6.907 5.562 -16.365 1.00 31.83 51 CYS B N 1
ATOM 1415 C CA . CYS B 1 49 ? -7.454 4.215 -16.342 1.00 30.53 51 CYS B CA 1
ATOM 1416 C C . CYS B 1 49 ? -6.627 3.333 -15.417 1.00 31.27 51 CYS B C 1
ATOM 1417 O O . CYS B 1 49 ? -5.401 3.389 -15.449 1.00 29.90 51 CYS B O 1
ATOM 1420 N N . GLU B 1 50 ? -7.309 2.524 -14.606 1.00 30.60 52 GLU B N 1
ATOM 1421 C CA . GLU B 1 50 ? -6.647 1.583 -13.698 1.00 34.03 52 GLU B CA 1
ATOM 1422 C C . GLU B 1 50 ? -5.854 0.528 -14.476 1.00 32.64 52 GLU B C 1
ATOM 1423 O O . GLU B 1 50 ? -6.199 0.225 -15.631 1.00 31.61 52 GLU B O 1
ATOM 1429 N N . PRO B 1 51 ? -4.779 -0.017 -13.864 1.00 32.91 53 PRO B N 1
ATOM 1430 C CA . PRO B 1 51 ? -4.060 -1.116 -14.508 1.00 31.30 53 PRO B CA 1
ATOM 1431 C C . PRO B 1 51 ? -5.037 -2.180 -14.996 1.00 29.90 53 PRO B C 1
ATOM 1432 O O . PRO B 1 51 ? -6.007 -2.488 -14.305 1.00 32.54 53 PRO B O 1
ATOM 1436 N N . GLY B 1 52 ? -4.791 -2.717 -16.185 1.00 28.72 54 GLY B N 1
ATOM 1437 C CA . GLY B 1 52 ? -5.699 -3.690 -16.789 1.00 28.42 54 GLY B CA 1
ATOM 1438 C C . GLY B 1 52 ? -6.727 -3.086 -17.735 1.00 26.69 54 GLY B C 1
ATOM 1439 O O . GLY B 1 52 ? -7.466 -3.819 -18.392 1.00 26.57 54 GLY B O 1
ATOM 1440 N N . LYS B 1 53 ? -6.763 -1.755 -17.810 1.00 25.88 55 LYS B N 1
ATOM 1441 C CA . LYS B 1 53 ? -7.724 -1.029 -18.655 1.00 25.63 55 LYS B CA 1
ATOM 1442 C C . LYS B 1 53 ? -7.043 0.041 -19.505 1.00 24.49 55 LYS B C 1
ATOM 1443 O O . LYS B 1 53 ? -6.075 0.659 -19.059 1.00 26.29 55 LYS B O 1
ATOM 1449 N N . TYR B 1 54 ? -7.547 0.261 -20.721 1.00 21.93 56 TYR B N 1
ATOM 1450 C CA . TYR B 1 54 ? -7.033 1.331 -21.594 1.00 23.63 56 TYR B CA 1
ATOM 1451 C C . TYR B 1 54 ? -8.032 2.478 -21.752 1.00 22.35 56 TYR B C 1
ATOM 1452 O O . TYR B 1 54 ? -9.224 2.296 -21.532 1.00 20.69 56 TYR B O 1
ATOM 1461 N N . LEU B 1 55 ? -7.535 3.648 -22.151 1.00 22.89 57 LEU B N 1
ATOM 1462 C CA . LEU B 1 55 ? -8.391 4.812 -22.369 1.00 24.66 57 LEU B CA 1
ATOM 1463 C C . LEU B 1 55 ? -9.039 4.756 -23.751 1.00 25.05 57 LEU B C 1
ATOM 1464 O O . LEU B 1 55 ? -8.420 5.114 -24.765 1.00 26.93 57 LEU B O 1
ATOM 1469 N N . SER B 1 56 ? -10.280 4.284 -23.785 1.00 24.30 58 SER B N 1
ATOM 1470 C CA . SER B 1 56 ? -11.047 4.201 -25.028 1.00 26.03 58 SER B CA 1
ATOM 1471 C C . SER B 1 56 ? -11.510 5.574 -25.499 1.00 27.45 58 SER B C 1
ATOM 1472 O O . SER B 1 56 ? -11.472 5.863 -26.698 1.00 27.67 58 SER B O 1
ATOM 1475 N N . SER B 1 57 ? -11.948 6.413 -24.558 1.00 26.06 59 SER B N 1
ATOM 1476 C CA . SER B 1 57 ? -12.363 7.775 -24.879 1.00 30.77 59 SER B CA 1
ATOM 1477 C C . SER B 1 57 ? -11.949 8.732 -23.778 1.00 30.53 59 SER B C 1
ATOM 1478 O O . SER B 1 57 ? -12.186 8.469 -22.597 1.00 29.61 59 SER B O 1
ATOM 1481 N N . LYS B 1 58 ? -11.341 9.848 -24.166 1.00 31.10 60 LYS B N 1
ATOM 1482 C CA . LYS B 1 58 ? -10.989 10.889 -23.207 1.00 33.28 60 LYS B CA 1
ATOM 1483 C C . LYS B 1 58 ? -12.266 11.456 -22.612 1.00 33.32 60 LYS B C 1
ATOM 1484 O O . LYS B 1 58 ? -13.339 11.301 -23.183 1.00 34.20 60 LYS B O 1
ATOM 1490 N N . CYS B 1 59 ? -12.154 12.091 -21.452 1.00 35.25 61 CYS B N 1
ATOM 1491 C CA . CYS B 1 59 ? -13.306 12.697 -20.794 1.00 36.30 61 CYS B CA 1
ATOM 1492 C C . CYS B 1 59 ? -13.938 13.791 -21.658 1.00 37.45 61 CYS B C 1
ATOM 1493 O O . CYS B 1 59 ? -13.251 14.450 -22.443 1.00 37.76 61 CYS B O 1
ATOM 1496 N N . THR B 1 60 ? -15.246 13.972 -21.500 1.00 38.79 62 THR B N 1
ATOM 1497 C CA . THR B 1 60 ? -16.014 14.970 -22.254 1.00 40.44 62 THR B CA 1
ATOM 1498 C C . THR B 1 60 ? -16.568 16.025 -21.288 1.00 43.66 62 THR B C 1
ATOM 1499 O O . THR B 1 60 ? -16.404 15.890 -20.073 1.00 43.89 62 THR B O 1
ATOM 1503 N N . PRO B 1 61 ? -17.241 17.071 -21.813 1.00 46.67 63 PRO B N 1
ATOM 1504 C CA . PRO B 1 61 ? -17.911 18.006 -20.908 1.00 49.34 63 PRO B CA 1
ATOM 1505 C C . PRO B 1 61 ? -19.016 17.337 -20.090 1.00 50.17 63 PRO B C 1
ATOM 1506 O O . PRO B 1 61 ? -19.406 17.862 -19.047 1.00 51.34 63 PRO B O 1
ATOM 1510 N N . THR B 1 62 ? -19.498 16.189 -20.564 1.00 51.03 64 THR B N 1
ATOM 1511 C CA . THR B 1 62 ? -20.540 15.420 -19.877 1.00 53.12 64 THR B CA 1
ATOM 1512 C C . THR B 1 62 ? -19.974 14.291 -19.023 1.00 52.34 64 THR B C 1
ATOM 1513 O O . THR B 1 62 ? -20.491 14.001 -17.941 1.00 53.16 64 THR B O 1
ATOM 1517 N N . SER B 1 63 ? -18.921 13.648 -19.523 1.00 49.76 65 SER B N 1
ATOM 1518 C CA . SER B 1 63 ? -18.444 12.401 -18.944 1.00 48.68 65 SER B CA 1
ATOM 1519 C C . SER B 1 63 ? -16.973 12.416 -18.545 1.00 46.23 65 SER B C 1
ATOM 1520 O O . SER B 1 63 ? -16.159 13.148 -19.112 1.00 45.95 65 SER B O 1
ATOM 1523 N N . ASP B 1 64 ? -16.651 11.584 -17.561 1.00 44.01 66 ASP B N 1
ATOM 1524 C CA . ASP B 1 64 ? -15.279 11.266 -17.215 1.00 40.29 66 ASP B CA 1
ATOM 1525 C C . ASP B 1 64 ? -14.729 10.318 -18.286 1.00 37.50 66 ASP B C 1
ATOM 1526 O O . ASP B 1 64 ? -15.433 9.960 -19.233 1.00 37.65 66 ASP B O 1
ATOM 1531 N N . SER B 1 65 ? -13.471 9.918 -18.135 1.00 35.05 67 SER B N 1
ATOM 1532 C CA . SER B 1 65 ? -12.821 8.976 -19.049 1.00 32.18 67 SER B CA 1
ATOM 1533 C C . SER B 1 65 ? -13.604 7.675 -19.244 1.00 31.67 67 SER B C 1
ATOM 1534 O O . SER B 1 65 ? -14.255 7.192 -18.313 1.00 30.16 67 SER B O 1
ATOM 1537 N N . VAL B 1 66 ? -13.530 7.116 -20.453 1.00 29.73 68 VAL B N 1
ATOM 1538 C CA . VAL B 1 66 ? -14.052 5.778 -20.723 1.00 29.03 68 VAL B CA 1
ATOM 1539 C C . VAL B 1 66 ? -12.879 4.791 -20.821 1.00 29.13 68 VAL B C 1
ATOM 1540 O O . VAL B 1 66 ? -12.065 4.859 -21.755 1.00 25.02 68 VAL B O 1
ATOM 1544 N N . CYS B 1 67 ? -12.798 3.887 -19.847 1.00 29.29 69 CYS B N 1
ATOM 1545 C CA . CYS B 1 67 ? -11.719 2.905 -19.765 1.00 29.56 69 CYS B CA 1
ATOM 1546 C C . CYS B 1 67 ? -12.263 1.492 -19.943 1.00 30.53 69 CYS B C 1
ATOM 1547 O O . CYS B 1 67 ? -13.230 1.118 -19.283 1.00 30.42 69 CYS B O 1
ATOM 1550 N N . LEU B 1 68 ? -11.620 0.710 -20.811 1.00 29.67 70 LEU B N 1
ATOM 1551 C CA . LEU B 1 68 ? -12.070 -0.649 -21.136 1.00 28.61 70 LEU B CA 1
ATOM 1552 C C . LEU B 1 68 ? -10.986 -1.690 -20.837 1.00 28.11 70 LEU B C 1
ATOM 1553 O O . LEU B 1 68 ? -9.808 -1.369 -20.919 1.00 26.23 70 LEU B O 1
ATOM 1558 N N . PRO B 1 69 ? -11.383 -2.936 -20.494 1.00 27.26 71 PRO B N 1
ATOM 1559 C CA . PRO B 1 69 ? -10.397 -3.983 -20.188 1.00 28.21 71 PRO B CA 1
ATOM 1560 C C . PRO B 1 69 ? -9.507 -4.339 -21.373 1.00 29.30 71 PRO B C 1
ATOM 1561 O O . PRO B 1 69 ? -9.940 -4.269 -22.527 1.00 28.75 71 PRO B O 1
ATOM 1565 N N . CYS B 1 70 ? -8.261 -4.704 -21.078 1.00 30.70 72 CYS B N 1
ATOM 1566 C CA . CYS B 1 70 ? -7.336 -5.211 -22.091 1.00 31.04 72 CYS B CA 1
ATOM 1567 C C . CYS B 1 70 ? -7.862 -6.516 -22.683 1.00 32.95 72 CYS B C 1
ATOM 1568 O O . CYS B 1 70 ? -8.550 -7.280 -22.003 1.00 33.23 72 CYS B O 1
ATOM 1571 N N . GLY B 1 71 ? -7.532 -6.772 -23.946 1.00 34.92 73 GLY B N 1
ATOM 1572 C CA . GLY B 1 71 ? -7.911 -8.024 -24.598 1.00 37.48 73 GLY B CA 1
ATOM 1573 C C . GLY B 1 71 ? -7.027 -9.187 -24.176 1.00 39.89 73 GLY B C 1
ATOM 1574 O O . GLY B 1 71 ? -6.223 -9.051 -23.249 1.00 40.20 73 GLY B O 1
ATOM 1575 N N . PRO B 1 72 ? -7.165 -10.344 -24.857 1.00 41.07 74 PRO B N 1
ATOM 1576 C CA . PRO B 1 72 ? -6.356 -11.521 -24.532 1.00 40.00 74 PRO B CA 1
ATOM 1577 C C . PRO B 1 72 ? -4.865 -11.276 -24.780 1.00 39.32 74 PRO B C 1
ATOM 1578 O O . PRO B 1 72 ? -4.497 -10.677 -25.796 1.00 39.25 74 PRO B O 1
ATOM 1582 N N . ASP B 1 73 ? -4.033 -11.725 -23.840 1.00 37.07 75 ASP B N 1
ATOM 1583 C CA . ASP B 1 73 ? -2.566 -11.587 -23.902 1.00 35.99 75 ASP B CA 1
ATOM 1584 C C . ASP B 1 73 ? -2.094 -10.133 -23.989 1.00 34.05 75 ASP B C 1
ATOM 1585 O O . ASP B 1 73 ? -1.040 -9.835 -24.568 1.00 32.73 75 ASP B O 1
ATOM 1590 N N . GLU B 1 74 ? -2.888 -9.244 -23.394 1.00 32.16 76 GLU B N 1
ATOM 1591 C CA . GLU B 1 74 ? -2.598 -7.819 -23.332 1.00 32.23 76 GLU B CA 1
ATOM 1592 C C . GLU B 1 74 ? -2.579 -7.352 -21.887 1.00 31.23 76 GLU B C 1
ATOM 1593 O O . GLU B 1 74 ? -3.200 -7.969 -21.016 1.00 32.62 76 GLU B O 1
ATOM 1599 N N . TYR B 1 75 ? -1.882 -6.249 -21.636 1.00 29.73 77 TYR B N 1
ATOM 1600 C CA . TYR B 1 75 ? -1.775 -5.706 -20.288 1.00 26.76 77 TYR B CA 1
ATOM 1601 C C . TYR B 1 75 ? -1.454 -4.222 -20.292 1.00 26.41 77 TYR B C 1
ATOM 1602 O O . TYR B 1 75 ? -0.927 -3.681 -21.270 1.00 25.45 77 TYR B O 1
ATOM 1611 N N . LEU B 1 76 ? -1.783 -3.576 -19.180 1.00 26.63 78 LEU B N 1
ATOM 1612 C CA . LEU B 1 76 ? -1.216 -2.286 -18.809 1.00 26.99 78 LEU B CA 1
ATOM 1613 C C . LEU B 1 76 ? -1.059 -2.326 -17.295 1.00 28.91 78 LEU B C 1
ATOM 1614 O O . LEU B 1 76 ? -2.011 -2.647 -16.570 1.00 28.25 78 LEU B O 1
ATOM 1619 N N . ASP B 1 77 ? 0.147 -2.035 -16.816 1.00 31.60 79 ASP B N 1
ATOM 1620 C CA . ASP B 1 77 ? 0.467 -2.238 -15.402 1.00 33.59 79 ASP B CA 1
ATOM 1621 C C . ASP B 1 77 ? 0.466 -0.943 -14.603 1.00 35.14 79 ASP B C 1
ATOM 1622 O O . ASP B 1 77 ? 0.992 -0.883 -13.494 1.00 36.09 79 ASP B O 1
ATOM 1627 N N . THR B 1 78 ? -0.165 0.080 -15.173 1.00 35.87 80 THR B N 1
ATOM 1628 C CA . THR B 1 78 ? -0.141 1.423 -14.618 1.00 36.84 80 THR B CA 1
ATOM 1629 C C . THR B 1 78 ? -1.486 2.140 -14.759 1.00 35.68 80 THR B C 1
ATOM 1630 O O . THR B 1 78 ? -2.336 1.751 -15.566 1.00 34.18 80 THR B O 1
ATOM 1634 N N . TRP B 1 79 ? -1.669 3.188 -13.962 1.00 37.40 81 TRP B N 1
ATOM 1635 C CA . TRP B 1 79 ? -2.737 4.147 -14.200 1.00 37.95 81 TRP B CA 1
ATOM 1636 C C . TRP B 1 79 ? -2.306 4.963 -15.415 1.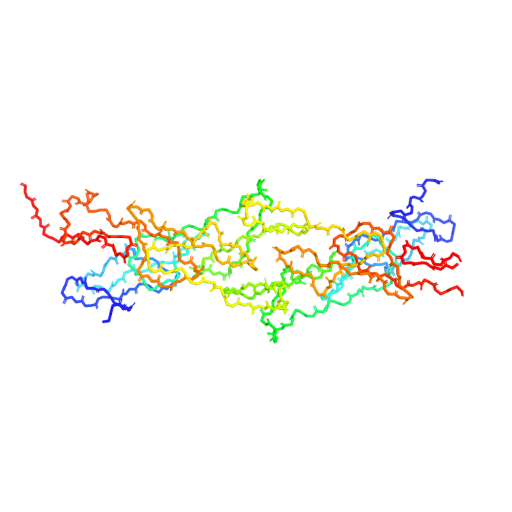00 38.05 81 TRP B C 1
ATOM 1637 O O . TRP B 1 79 ? -1.225 5.556 -15.408 1.00 39.86 81 TRP B O 1
ATOM 1648 N N . ASN B 1 80 ? -3.132 4.956 -16.465 1.00 35.84 82 ASN B N 1
ATOM 1649 C CA . ASN B 1 80 ? -2.676 5.390 -17.791 1.00 35.15 82 ASN B CA 1
ATOM 1650 C C . ASN B 1 80 ? -3.687 6.176 -18.634 1.00 34.51 82 ASN B C 1
ATOM 1651 O O . ASN B 1 80 ? -4.870 6.263 -18.290 1.00 34.64 82 ASN B O 1
ATOM 1656 N N . GLU B 1 81 ? -3.189 6.733 -19.739 1.00 33.74 83 GLU B N 1
ATOM 1657 C CA . GLU B 1 81 ? -4.011 7.343 -20.784 1.00 34.80 83 GLU B CA 1
ATOM 1658 C C . GLU B 1 81 ? -3.740 6.674 -22.137 1.00 32.91 83 GLU B C 1
ATOM 1659 O O . GLU B 1 81 ? -3.858 7.312 -23.180 1.00 31.03 83 GLU B O 1
ATOM 1665 N N . GLU B 1 82 ? -3.374 5.394 -22.123 1.00 32.78 84 GLU B N 1
ATOM 1666 C CA . GLU B 1 82 ? -3.034 4.688 -23.363 1.00 33.70 84 GLU B CA 1
ATOM 1667 C C . GLU B 1 82 ? -4.284 4.367 -24.178 1.00 32.68 84 GLU B C 1
ATOM 1668 O O . GLU B 1 82 ? -5.306 3.958 -23.627 1.00 31.19 84 GLU B O 1
ATOM 1674 N N . ASP B 1 83 ? -4.199 4.550 -25.492 1.00 32.69 85 ASP B N 1
ATOM 1675 C CA . ASP B 1 83 ? -5.350 4.305 -26.365 1.00 31.48 85 ASP B CA 1
ATOM 1676 C C . ASP B 1 83 ? -5.449 2.837 -26.803 1.00 29.32 85 ASP B C 1
ATOM 1677 O O . ASP B 1 83 ? -6.340 2.464 -27.560 1.00 27.21 85 ASP B O 1
ATOM 1682 N N . LYS B 1 84 ? -4.519 2.022 -26.309 1.00 30.69 86 LYS B N 1
ATOM 1683 C CA . LYS B 1 84 ? -4.508 0.567 -26.522 1.00 32.19 86 LYS B CA 1
ATOM 1684 C C . LYS B 1 84 ? -3.640 -0.087 -25.447 1.00 32.41 86 LYS B C 1
ATOM 1685 O O . LYS B 1 84 ? -2.778 0.569 -24.855 1.00 32.51 86 LYS B O 1
ATOM 1691 N N . CYS B 1 85 ? -3.881 -1.370 -25.181 1.00 32.83 87 CYS B N 1
ATOM 1692 C CA . CYS B 1 85 ? -3.068 -2.109 -24.218 1.00 33.14 87 CYS B CA 1
ATOM 1693 C C . CYS B 1 85 ? -1.769 -2.603 -24.852 1.00 34.29 87 CYS B C 1
ATOM 1694 O O . CYS B 1 85 ? -1.641 -2.657 -26.078 1.00 34.46 87 CYS B O 1
ATOM 1697 N N . LEU B 1 86 ? -0.796 -2.936 -24.011 1.00 35.12 88 LEU B N 1
ATOM 1698 C CA . LEU B 1 86 ? 0.448 -3.515 -24.493 1.00 37.37 88 LEU B CA 1
ATOM 1699 C C . LEU B 1 86 ? 0.240 -5.004 -24.727 1.00 39.10 88 LEU B C 1
ATOM 1700 O O . LEU B 1 86 ? -0.454 -5.671 -23.954 1.00 38.04 88 LEU B O 1
ATOM 1705 N N . LEU B 1 87 ? 0.829 -5.519 -25.803 1.00 40.77 89 LEU B N 1
ATOM 1706 C CA . LEU B 1 87 ? 0.767 -6.944 -26.104 1.00 40.73 89 LEU B CA 1
ATOM 1707 C C . LEU B 1 87 ? 1.961 -7.642 -25.458 1.00 40.44 89 LEU B C 1
ATOM 1708 O O . LEU B 1 87 ? 3.089 -7.162 -25.567 1.00 41.87 89 LEU B O 1
ATOM 1713 N N . HIS B 1 88 ? 1.709 -8.752 -24.761 1.00 33.63 90 HIS B N 1
ATOM 1714 C CA . HIS B 1 88 ? 2.789 -9.562 -24.198 1.00 31.11 90 HIS B CA 1
ATOM 1715 C C . HIS B 1 88 ? 3.675 -10.055 -25.335 1.00 29.74 90 HIS B C 1
ATOM 1716 O O . HIS B 1 88 ? 3.174 -10.438 -26.392 1.00 27.35 90 HIS B O 1
ATOM 1723 N N . LYS B 1 89 ? 4.990 -10.006 -25.128 1.00 30.25 91 LYS B N 1
ATOM 1724 C CA . LYS B 1 89 ? 5.943 -10.559 -26.087 1.00 31.75 91 LYS B CA 1
ATOM 1725 C C . LYS B 1 89 ? 5.738 -12.065 -26.157 1.00 31.63 91 LYS B C 1
ATOM 1726 O O . LYS B 1 89 ? 5.563 -12.720 -25.124 1.00 32.25 91 LYS B O 1
ATOM 1732 N N . VAL B 1 90 ? 5.769 -12.614 -27.366 1.00 30.32 92 VAL B N 1
ATOM 1733 C CA . VAL B 1 90 ? 5.651 -14.053 -27.54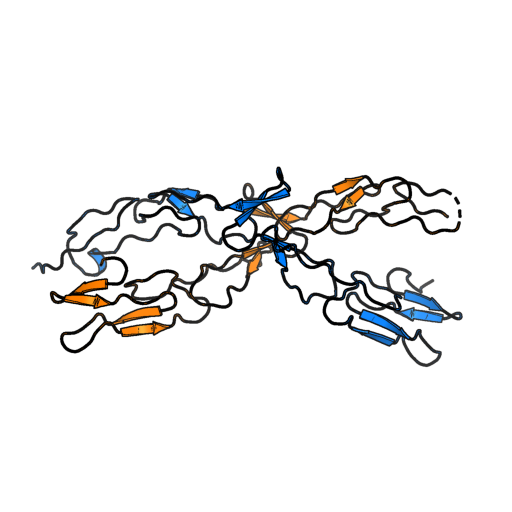7 1.00 29.82 92 VAL B CA 1
ATOM 1734 C C . VAL B 1 90 ? 6.877 -14.747 -26.945 1.00 28.48 92 VAL B C 1
ATOM 1735 O O . VAL B 1 90 ? 7.999 -14.245 -27.038 1.00 29.08 92 VAL B O 1
ATOM 1739 N N . CYS B 1 91 ? 6.645 -15.870 -26.273 1.00 26.63 93 CYS B N 1
ATOM 1740 C CA . CYS B 1 91 ? 7.734 -16.712 -25.805 1.00 24.94 93 CYS B CA 1
ATOM 1741 C C . CYS B 1 91 ? 7.998 -17.703 -26.918 1.00 25.47 93 CYS B C 1
ATOM 1742 O O . CYS B 1 91 ? 7.149 -18.537 -27.233 1.00 27.37 93 CYS B O 1
ATOM 1745 N N . ASP B 1 92 ? 9.166 -17.576 -27.529 1.00 25.30 94 ASP B N 1
ATOM 1746 C CA . ASP B 1 92 ? 9.495 -18.287 -28.755 1.00 25.80 94 ASP B CA 1
ATOM 1747 C C . ASP B 1 92 ? 9.766 -19.765 -28.492 1.00 25.25 94 ASP B C 1
ATOM 1748 O O . ASP B 1 92 ? 10.820 -20.123 -27.958 1.00 23.98 94 ASP B O 1
ATOM 1753 N N . ALA B 1 93 ? 8.806 -20.610 -28.872 1.00 27.45 95 ALA B N 1
ATOM 1754 C CA . ALA B 1 93 ? 8.934 -22.065 -28.742 1.00 29.89 95 ALA B CA 1
ATOM 1755 C C . ALA B 1 93 ? 10.202 -22.577 -29.417 1.00 29.41 95 ALA B C 1
ATOM 1756 O O . ALA B 1 93 ? 10.778 -23.577 -28.990 1.00 29.52 95 ALA B O 1
ATOM 1758 N N . GLY B 1 94 ? 10.633 -21.878 -30.465 1.00 30.98 96 GLY B N 1
ATOM 1759 C CA . GLY B 1 94 ? 11.851 -22.233 -31.200 1.00 32.30 96 GLY B CA 1
ATOM 1760 C C . GLY B 1 94 ? 13.121 -22.044 -30.392 1.00 32.36 96 GLY B C 1
ATOM 1761 O O . GLY B 1 94 ? 14.166 -22.613 -30.713 1.00 33.96 96 GLY B O 1
ATOM 1762 N N . LYS B 1 95 ? 13.027 -21.248 -29.333 1.00 29.15 97 LYS B N 1
ATOM 1763 C CA . LYS B 1 95 ? 14.145 -21.024 -28.428 1.00 28.37 97 LYS B CA 1
ATOM 1764 C C . LYS B 1 95 ? 13.990 -21.870 -27.166 1.00 26.82 97 LYS B C 1
ATOM 1765 O O . LYS B 1 95 ? 14.747 -21.703 -26.213 1.00 27.23 97 LYS B O 1
ATOM 1771 N N . ALA B 1 96 ? 13.009 -22.774 -27.176 1.00 24.37 98 ALA B N 1
ATOM 1772 C CA . ALA B 1 96 ? 12.688 -23.646 -26.032 1.00 23.28 98 ALA B CA 1
ATOM 1773 C C . ALA B 1 96 ? 12.061 -22.863 -24.872 1.00 23.64 98 ALA B C 1
ATOM 1774 O O . ALA B 1 96 ? 12.094 -23.288 -23.715 1.00 25.31 98 ALA B O 1
ATOM 1776 N N . LEU B 1 97 ? 11.467 -21.722 -25.204 1.00 22.37 99 LEU B N 1
ATOM 1777 C CA . LEU B 1 97 ? 10.791 -20.892 -24.221 1.00 20.74 99 LEU B CA 1
ATOM 1778 C C . LEU B 1 97 ? 9.298 -21.205 -24.175 1.00 21.57 99 LEU B C 1
ATOM 1779 O O . LEU B 1 97 ? 8.714 -21.613 -25.179 1.00 19.97 99 LEU B O 1
ATOM 1784 N N . VAL B 1 98 ? 8.694 -21.027 -22.999 1.00 19.78 100 VAL B N 1
ATOM 1785 C CA . VAL B 1 98 ? 7.238 -21.092 -22.843 1.00 18.85 100 VAL B CA 1
ATOM 1786 C C . VAL B 1 98 ? 6.781 -19.924 -21.990 1.00 18.76 100 VAL B C 1
ATOM 1787 O O . VAL B 1 98 ? 7.589 -19.295 -21.305 1.00 22.36 100 VAL B O 1
ATOM 1791 N N . ALA B 1 99 ? 5.483 -19.645 -22.018 1.00 20.18 101 ALA B N 1
ATOM 1792 C CA . ALA B 1 99 ? 4.910 -18.557 -21.245 1.00 18.59 101 ALA B CA 1
ATOM 1793 C C . ALA B 1 99 ? 4.699 -18.945 -19.796 1.00 18.67 101 ALA B C 1
ATOM 1794 O O . ALA B 1 99 ? 4.406 -20.101 -19.496 1.00 18.00 101 ALA B O 1
ATOM 1796 N N . VAL B 1 100 ? 4.840 -17.961 -18.908 1.00 18.78 102 VAL B N 1
ATOM 1797 C CA . VAL B 1 100 ? 4.521 -18.122 -17.487 1.00 21.09 102 VAL B CA 1
ATOM 1798 C C . VAL B 1 100 ? 3.271 -17.281 -17.261 1.00 25.35 102 VAL B C 1
ATOM 1799 O O . VAL B 1 100 ? 3.295 -16.064 -17.436 1.00 23.26 102 VAL B O 1
ATOM 1803 N N . ASP B 1 101 ? 2.166 -17.929 -16.913 1.00 32.01 103 ASP B N 1
ATOM 1804 C CA . ASP B 1 101 ? 0.879 -17.235 -16.938 1.00 38.29 103 ASP B CA 1
ATOM 1805 C C . ASP B 1 101 ? 0.712 -16.240 -15.798 1.00 40.35 103 ASP B C 1
ATOM 1806 O O . ASP B 1 101 ? 0.911 -16.587 -14.633 1.00 40.50 103 ASP B O 1
ATOM 1811 N N . PRO B 1 102 ? 0.389 -14.982 -16.143 1.00 42.04 104 PRO B N 1
ATOM 1812 C CA . PRO B 1 102 ? 0.230 -13.945 -15.119 1.00 45.05 104 PRO B CA 1
ATOM 1813 C C . PRO B 1 102 ? -1.070 -14.102 -14.330 1.00 47.57 104 PRO B C 1
ATOM 1814 O O . PRO B 1 102 ? -1.118 -13.744 -13.149 1.00 49.51 104 PRO B O 1
ATOM 1818 N N . GLY B 1 103 ? -2.102 -14.647 -14.980 1.00 48.18 105 GLY B N 1
ATOM 1819 C CA . GLY B 1 103 ? -3.428 -14.793 -14.375 1.00 49.66 105 GLY B CA 1
ATOM 1820 C C . GLY B 1 103 ? -4.114 -13.455 -14.163 1.00 49.52 105 GLY B C 1
ATOM 1821 O O . GLY B 1 103 ? -4.944 -13.310 -13.261 1.00 51.74 105 GLY B O 1
ATOM 1822 N N . ASN B 1 104 ? -3.753 -12.483 -15.003 1.00 46.89 106 ASN B N 1
ATOM 1823 C CA . ASN B 1 104 ? -4.258 -11.110 -14.936 1.00 44.93 106 ASN B CA 1
ATOM 1824 C C . ASN B 1 104 ? -3.859 -10.318 -16.191 1.00 42.82 106 ASN B C 1
ATOM 1825 O O . ASN B 1 104 ? -3.125 -10.828 -17.041 1.00 42.83 106 ASN B O 1
ATOM 1830 N N . HIS B 1 105 ? -4.332 -9.075 -16.285 1.00 39.77 107 HIS B N 1
ATOM 1831 C CA . HIS B 1 105 ? -3.975 -8.164 -17.380 1.00 37.16 107 HIS B CA 1
ATOM 1832 C C . HIS B 1 105 ? -3.224 -6.943 -16.851 1.00 35.39 107 HIS B C 1
ATOM 1833 O O . HIS B 1 105 ? -3.261 -5.862 -17.447 1.00 33.94 107 HIS B O 1
ATOM 1840 N N . THR B 1 106 ? -2.524 -7.134 -15.739 1.00 34.19 108 THR B N 1
ATOM 1841 C CA . THR B 1 106 ? -1.971 -6.019 -14.968 1.00 35.48 108 THR B CA 1
ATOM 1842 C C . THR B 1 106 ? -0.465 -6.133 -14.715 1.00 34.90 108 THR B C 1
ATOM 1843 O O . THR B 1 106 ? 0.152 -5.228 -14.154 1.00 35.57 108 THR B O 1
ATOM 1847 N N . ALA B 1 107 ? 0.115 -7.253 -15.124 1.00 34.79 109 ALA B N 1
ATOM 1848 C CA . ALA B 1 107 ? 1.545 -7.485 -14.969 1.00 33.34 109 ALA B CA 1
ATOM 1849 C C . ALA B 1 107 ? 2.172 -7.809 -16.325 1.00 31.68 109 ALA B C 1
ATOM 1850 O O . ALA B 1 107 ? 1.521 -8.406 -17.181 1.00 29.72 109 ALA B O 1
ATOM 1852 N N . PRO B 1 108 ? 3.435 -7.395 -16.538 1.00 30.57 110 PRO B N 1
ATOM 1853 C CA . PRO B 1 108 ? 4.113 -7.878 -17.739 1.00 29.34 110 PRO B CA 1
ATOM 1854 C C . PRO B 1 108 ? 4.330 -9.383 -17.599 1.00 28.12 110 PRO B C 1
ATOM 1855 O O . PRO B 1 108 ? 4.476 -9.883 -16.478 1.00 28.81 110 PRO B O 1
ATOM 1859 N N . ARG B 1 109 ? 4.323 -10.101 -18.713 1.00 25.75 111 ARG B N 1
ATOM 1860 C CA . ARG B 1 109 ? 4.403 -11.555 -18.655 1.00 26.66 111 ARG B CA 1
ATOM 1861 C C . ARG B 1 109 ? 5.836 -12.042 -18.841 1.00 25.67 111 ARG B C 1
ATOM 1862 O O . ARG B 1 109 ? 6.559 -11.560 -19.714 1.00 27.85 111 ARG B O 1
ATOM 1870 N N . ARG B 1 110 ? 6.235 -12.987 -17.997 1.00 24.03 112 ARG B N 1
ATOM 1871 C CA . ARG B 1 110 ? 7.539 -13.632 -18.113 1.00 20.90 112 ARG B CA 1
ATOM 1872 C C . ARG B 1 110 ? 7.476 -14.858 -19.021 1.00 18.89 112 ARG B C 1
ATOM 1873 O O . ARG B 1 110 ? 6.415 -15.489 -19.173 1.00 18.03 112 ARG B O 1
ATOM 1881 N N . CYS B 1 111 ? 8.617 -15.172 -19.628 1.00 17.25 113 CYS B N 1
ATOM 1882 C CA . CYS B 1 111 ? 8.850 -16.449 -20.285 1.00 18.52 113 CYS B CA 1
ATOM 1883 C C . CYS B 1 111 ? 9.806 -17.241 -19.408 1.00 18.20 113 CYS B C 1
ATOM 1884 O O . CYS B 1 111 ? 10.363 -16.707 -18.451 1.00 17.83 113 CYS B O 1
ATOM 1887 N N . ALA B 1 112 ? 10.019 -18.506 -19.756 1.00 20.44 114 ALA B N 1
ATOM 1888 C CA . ALA B 1 112 ? 11.067 -19.314 -19.132 1.00 19.44 114 ALA B CA 1
ATOM 1889 C C . ALA B 1 112 ? 11.428 -20.463 -20.048 1.00 19.01 114 ALA B C 1
ATOM 1890 O O . ALA B 1 112 ? 10.602 -20.914 -20.840 1.00 17.11 114 ALA B O 1
ATOM 1892 N N . CYS B 1 113 ? 12.669 -20.923 -19.939 1.00 16.35 115 CYS B N 1
ATOM 1893 C CA . CYS B 1 113 ? 13.089 -22.143 -20.594 1.00 17.61 115 CYS B CA 1
ATOM 1894 C C . CYS B 1 113 ? 12.304 -23.324 -20.046 1.00 20.82 115 CYS B C 1
ATOM 1895 O O . CYS B 1 113 ? 11.921 -23.361 -18.865 1.00 18.15 115 CYS B O 1
ATOM 1898 N N . THR B 1 114 ? 12.067 -24.286 -20.922 1.00 21.74 116 THR B N 1
ATOM 1899 C CA . THR B 1 114 ? 11.320 -25.471 -20.566 1.00 25.26 116 THR B CA 1
ATOM 1900 C C . THR B 1 114 ? 12.091 -26.280 -19.526 1.00 24.67 116 THR B C 1
ATOM 1901 O O . THR B 1 114 ? 13.319 -26.166 -19.423 1.00 22.78 116 THR B O 1
ATOM 1905 N N . ALA B 1 115 ? 11.362 -27.069 -18.740 1.00 25.09 117 ALA B N 1
ATOM 1906 C CA . ALA B 1 1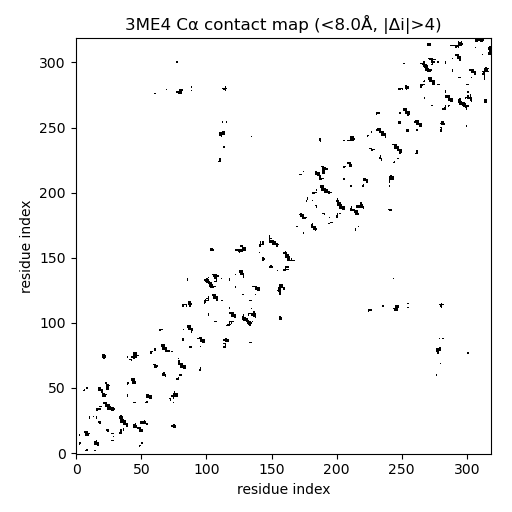15 ? 11.968 -27.929 -17.727 1.00 25.43 117 ALA B CA 1
ATOM 1907 C C . ALA B 1 115 ? 13.189 -28.646 -18.297 1.00 25.80 117 ALA B C 1
ATOM 1908 O O . ALA B 1 115 ? 13.130 -29.217 -19.384 1.00 27.55 117 ALA B O 1
ATOM 1910 N N . GLY B 1 116 ? 14.299 -28.588 -17.571 1.00 24.75 118 GLY B N 1
ATOM 1911 C CA . GLY B 1 116 ? 15.540 -29.225 -18.007 1.00 23.65 118 GLY B CA 1
ATOM 1912 C C . GLY B 1 116 ? 16.489 -28.274 -18.712 1.00 22.93 118 GLY B C 1
ATOM 1913 O O . GLY B 1 116 ? 17.611 -28.655 -19.057 1.00 22.08 118 GLY B O 1
ATOM 1914 N N . TYR B 1 117 ? 16.034 -27.039 -18.932 1.00 19.70 119 TYR B N 1
ATOM 1915 C CA . TYR B 1 117 ? 16.829 -26.006 -19.596 1.00 21.02 119 TYR B CA 1
ATOM 1916 C C . TYR B 1 117 ? 16.895 -24.753 -18.728 1.00 18.73 119 TYR B C 1
ATOM 1917 O O . TYR B 1 117 ? 16.066 -24.572 -17.833 1.00 17.88 119 TYR B O 1
ATOM 1926 N N . HIS B 1 118 ? 17.891 -23.909 -18.981 1.00 16.22 120 HIS B N 1
ATOM 1927 C CA . HIS B 1 118 ? 18.040 -22.651 -18.248 1.00 16.99 120 HIS B CA 1
ATOM 1928 C C . HIS B 1 118 ? 18.468 -21.502 -19.151 1.00 19.22 120 HIS B C 1
ATOM 1929 O O . HIS B 1 118 ? 19.250 -21.695 -20.093 1.00 19.71 120 HIS B O 1
ATOM 1936 N N . TRP B 1 119 ? 17.955 -20.309 -18.847 1.00 16.59 121 TRP B N 1
ATOM 1937 C CA . TRP B 1 119 ? 18.254 -19.120 -19.627 1.00 16.69 121 TRP B CA 1
ATOM 1938 C C . TRP B 1 119 ? 19.670 -18.643 -19.359 1.00 20.17 121 TRP B C 1
ATOM 1939 O O . TRP B 1 119 ? 20.078 -18.447 -18.213 1.00 19.21 121 TRP B O 1
ATOM 1950 N N . ASN B 1 120 ? 20.417 -18.473 -20.436 1.00 23.17 122 ASN B N 1
ATOM 1951 C CA . ASN B 1 120 ? 21.757 -17.941 -20.361 1.00 26.65 122 ASN B CA 1
ATOM 1952 C C . ASN B 1 120 ? 21.720 -16.574 -21.021 1.00 27.79 122 ASN B C 1
ATOM 1953 O O . ASN B 1 120 ? 21.395 -16.470 -22.202 1.00 25.88 122 ASN B O 1
ATOM 1958 N N . SER B 1 121 ? 22.021 -15.528 -20.250 1.00 30.59 123 SER B N 1
ATOM 1959 C CA . SER B 1 121 ? 21.884 -14.151 -20.738 1.00 35.00 123 SER B CA 1
ATOM 1960 C C . SER B 1 121 ? 22.969 -13.765 -21.745 1.00 36.00 123 SER B C 1
ATOM 1961 O O . SER B 1 121 ? 22.770 -12.856 -22.554 1.00 38.15 123 SER B O 1
ATOM 1964 N N . ASP B 1 122 ? 24.101 -14.462 -21.703 1.00 36.42 124 ASP B N 1
ATOM 1965 C CA . ASP B 1 122 ? 25.180 -14.232 -22.664 1.00 37.74 124 ASP B CA 1
ATOM 1966 C C . ASP B 1 122 ? 24.836 -14.752 -24.065 1.00 36.88 124 ASP B C 1
ATOM 1967 O O . ASP B 1 122 ? 25.023 -14.043 -25.050 1.00 38.00 124 ASP B O 1
ATOM 1972 N N . CYS B 1 123 ? 24.327 -15.978 -24.157 1.00 33.95 125 CYS B N 1
ATOM 1973 C CA . CYS B 1 123 ? 23.873 -16.498 -25.443 1.00 31.79 125 CYS B CA 1
ATOM 1974 C C . CYS B 1 123 ? 22.456 -16.023 -25.761 1.00 30.06 125 CYS B C 1
ATOM 1975 O O . CYS B 1 123 ? 21.999 -16.163 -26.893 1.00 29.18 125 CYS B O 1
ATOM 1978 N N . GLU B 1 124 ? 21.778 -15.454 -24.762 1.00 28.68 126 GLU B N 1
ATOM 1979 C CA . GLU B 1 124 ? 20.350 -15.120 -24.858 1.00 28.52 126 GLU B CA 1
ATOM 1980 C C . GLU B 1 124 ? 19.595 -16.306 -25.452 1.00 27.47 126 GLU B C 1
ATOM 1981 O O . GLU B 1 124 ? 18.878 -16.190 -26.454 1.00 26.97 126 GLU B O 1
ATOM 1987 N N . CYS B 1 125 ? 19.778 -17.452 -24.802 1.00 25.80 127 CYS B N 1
ATOM 1988 C CA . CYS B 1 125 ? 19.280 -18.726 -25.277 1.00 24.23 127 CYS B CA 1
ATOM 1989 C C . CYS B 1 125 ? 19.122 -19.694 -24.106 1.00 24.07 127 CYS B C 1
ATOM 1990 O O . CYS B 1 125 ? 19.722 -19.500 -23.040 1.00 23.75 127 CYS B O 1
ATOM 1993 N N . CYS B 1 126 ? 18.298 -20.717 -24.306 1.00 21.76 128 CYS B N 1
ATOM 1994 C CA . CYS B 1 126 ? 18.108 -21.781 -23.333 1.00 23.50 128 CYS B CA 1
ATOM 1995 C C . CYS B 1 126 ? 19.193 -22.846 -23.492 1.00 24.90 128 CYS B C 1
ATOM 1996 O O . CYS B 1 126 ? 19.369 -23.400 -24.578 1.00 25.25 128 CYS B O 1
ATOM 1999 N N . ARG B 1 127 ? 19.908 -23.134 -22.409 1.00 23.20 129 ARG B N 1
ATOM 2000 C CA . ARG B 1 127 ? 20.885 -24.218 -22.409 1.00 26.22 129 ARG B CA 1
ATOM 2001 C C . ARG B 1 127 ? 20.356 -25.424 -21.642 1.00 25.57 129 ARG B C 1
ATOM 2002 O O . ARG B 1 127 ? 19.596 -25.259 -20.682 1.00 24.83 129 ARG B O 1
ATOM 2010 N N . ARG B 1 128 ? 20.747 -26.627 -22.080 1.00 25.40 130 ARG B N 1
ATOM 2011 C CA . ARG B 1 128 ? 20.490 -27.871 -21.339 1.00 24.49 130 ARG B CA 1
ATOM 2012 C C . ARG B 1 128 ? 21.111 -27.756 -19.964 1.00 19.26 130 ARG B C 1
ATOM 2013 O O . ARG B 1 128 ? 22.250 -27.324 -19.846 1.00 21.49 130 ARG B O 1
ATOM 2021 N N . ASN B 1 129 ? 20.376 -28.148 -18.930 1.00 20.92 131 ASN B N 1
ATOM 2022 C CA . ASN B 1 129 ? 20.944 -28.147 -17.581 1.00 20.16 131 ASN B CA 1
ATOM 2023 C C . ASN B 1 129 ? 22.062 -29.185 -17.477 1.00 21.85 131 ASN B C 1
ATOM 2024 O O . ASN B 1 129 ? 21.925 -30.295 -18.003 1.00 22.70 131 ASN B O 1
ATOM 2029 N N . THR B 1 130 ? 23.166 -28.800 -16.833 1.00 21.75 132 THR B N 1
ATOM 2030 C CA . THR B 1 130 ? 24.294 -29.691 -16.549 1.00 21.90 132 THR B CA 1
ATOM 2031 C C . THR B 1 130 ? 23.807 -31.007 -15.946 1.00 21.93 132 THR B C 1
ATOM 2032 O O . THR B 1 130 ? 23.100 -30.999 -14.934 1.00 22.16 132 THR B O 1
ATOM 2036 N N . GLU B 1 131 ? 24.169 -32.125 -16.571 1.00 19.95 133 GLU B N 1
ATOM 2037 C CA . GLU B 1 131 ? 23.894 -33.437 -15.997 1.00 21.77 133 GLU B CA 1
ATOM 2038 C C . GLU B 1 131 ? 24.972 -33.791 -14.982 1.00 22.66 133 GLU B C 1
ATOM 2039 O O . GLU B 1 131 ? 26.151 -33.814 -15.314 1.00 24.69 133 GLU B O 1
ATOM 2045 N N . CYS B 1 132 ? 24.569 -34.050 -13.742 1.00 18.45 134 CYS B N 1
ATOM 2046 C CA . CYS B 1 132 ? 25.514 -34.464 -12.714 1.00 17.26 134 CYS B CA 1
ATOM 2047 C C . CYS B 1 132 ? 25.976 -35.871 -13.068 1.00 17.76 134 CYS B C 1
ATOM 2048 O O . CYS B 1 132 ? 25.148 -36.766 -13.279 1.00 17.30 134 CYS B O 1
ATOM 2051 N N . ALA B 1 133 ? 27.291 -36.049 -13.164 1.00 14.73 135 ALA B N 1
ATOM 2052 C CA . ALA B 1 133 ? 27.898 -37.311 -13.583 1.00 14.39 135 ALA B CA 1
ATOM 2053 C C . ALA B 1 133 ? 27.631 -38.421 -12.548 1.00 16.38 135 ALA B C 1
ATOM 2054 O O . ALA B 1 133 ? 27.142 -38.130 -11.454 1.00 17.25 135 ALA B O 1
ATOM 2056 N N . PRO B 1 134 ? 27.894 -39.699 -12.895 1.00 16.65 136 PRO B N 1
ATOM 2057 C CA . PRO B 1 134 ? 27.856 -40.710 -11.839 1.00 16.51 136 PRO B CA 1
ATOM 2058 C C . PRO B 1 134 ? 28.798 -40.289 -10.701 1.00 15.92 136 PRO B C 1
ATOM 2059 O O . PRO B 1 134 ? 29.837 -39.681 -10.957 1.00 13.62 136 PRO B O 1
ATOM 2063 N N . GLY B 1 135 ? 28.432 -40.583 -9.457 1.00 15.79 137 GLY B N 1
ATOM 2064 C CA . GLY B 1 135 ? 29.236 -40.132 -8.327 1.00 13.38 137 GLY B CA 1
ATOM 2065 C C . GLY B 1 135 ? 28.782 -38.786 -7.804 1.00 15.81 137 GLY B C 1
ATOM 2066 O O . GLY B 1 135 ? 29.220 -38.350 -6.728 1.00 16.60 137 GLY B O 1
ATOM 2067 N N . PHE B 1 136 ? 27.903 -38.126 -8.567 1.00 14.66 138 PHE B N 1
ATOM 2068 C CA . PHE B 1 136 ? 27.339 -36.823 -8.192 1.00 16.89 138 PHE B CA 1
ATOM 2069 C C . PHE B 1 136 ? 25.812 -36.825 -8.268 1.00 17.83 138 PHE B C 1
ATOM 2070 O O . PHE B 1 136 ? 25.221 -37.575 -9.050 1.00 17.38 138 PHE B O 1
ATOM 2078 N N . GLY B 1 137 ? 25.188 -35.960 -7.477 1.00 15.07 139 GLY B N 1
ATOM 2079 C CA . GLY B 1 137 ? 23.746 -35.803 -7.485 1.00 15.73 139 GLY B CA 1
ATOM 2080 C C . GLY B 1 137 ? 23.321 -34.355 -7.622 1.00 17.21 139 GLY B C 1
ATOM 2081 O O . GLY B 1 137 ? 24.047 -33.436 -7.220 1.00 17.78 139 GLY B O 1
ATOM 2082 N N . ALA B 1 138 ? 22.142 -34.169 -8.206 1.00 14.49 140 ALA B N 1
ATOM 2083 C CA . ALA B 1 138 ? 21.518 -32.866 -8.370 1.00 15.70 140 ALA B CA 1
ATOM 2084 C C . ALA B 1 138 ? 21.014 -32.384 -7.019 1.00 16.87 140 ALA B C 1
ATOM 2085 O O . ALA B 1 138 ? 20.377 -33.139 -6.291 1.00 16.95 140 ALA B O 1
ATOM 2087 N N . GLN B 1 139 ? 21.327 -31.138 -6.679 1.00 17.03 141 GLN B N 1
ATOM 2088 C CA . GLN B 1 139 ? 20.806 -30.520 -5.468 1.00 19.78 141 GLN B CA 1
ATOM 2089 C C . GLN B 1 139 ? 19.340 -30.117 -5.673 1.00 19.64 141 GLN B C 1
ATOM 2090 O O . GLN B 1 139 ? 18.959 -29.613 -6.737 1.00 16.11 141 GLN B O 1
ATOM 2096 N N . HIS B 1 140 ? 18.527 -30.364 -4.649 1.00 19.43 142 HIS B N 1
ATOM 2097 C CA . HIS B 1 140 ? 17.132 -29.928 -4.632 1.00 21.88 142 HIS B CA 1
ATOM 2098 C C . HIS B 1 140 ? 16.961 -28.906 -3.520 1.00 23.70 142 HIS B C 1
ATOM 2099 O O . HIS B 1 140 ? 17.757 -28.887 -2.577 1.00 25.57 142 HIS B O 1
ATOM 2106 N N . PRO B 1 141 ? 15.930 -28.047 -3.621 1.00 25.18 143 PRO B N 1
ATOM 2107 C CA . PRO B 1 141 ? 14.951 -28.003 -4.714 1.00 22.87 143 PRO B CA 1
ATOM 2108 C C . PRO B 1 141 ? 15.527 -27.459 -6.021 1.00 21.82 143 PRO B C 1
ATOM 2109 O O . PRO B 1 141 ? 16.419 -26.606 -6.008 1.00 21.77 143 PRO B O 1
ATOM 2113 N N . LEU B 1 142 ? 15.025 -27.968 -7.139 1.00 18.20 144 LEU B N 1
ATOM 2114 C CA . LEU B 1 142 ? 15.427 -27.487 -8.454 1.00 18.96 144 LEU B CA 1
ATOM 2115 C C . LEU B 1 142 ? 14.837 -26.106 -8.715 1.00 19.11 144 LEU B C 1
ATOM 2116 O O . LEU B 1 142 ? 13.689 -25.830 -8.338 1.00 21.34 144 LEU B O 1
ATOM 2121 N N . GLN B 1 143 ? 15.631 -25.235 -9.330 1.00 15.99 145 GLN B N 1
ATOM 2122 C CA . GLN B 1 143 ? 15.194 -23.871 -9.592 1.00 16.03 145 GLN B CA 1
ATOM 2123 C C . GLN B 1 143 ? 14.841 -23.721 -11.056 1.00 15.86 145 GLN B C 1
ATOM 2124 O O . GLN B 1 143 ? 15.667 -23.998 -11.922 1.00 14.34 145 GLN B O 1
ATOM 2130 N N . LEU B 1 144 ? 13.616 -23.289 -11.334 1.00 16.17 146 LEU B N 1
ATOM 2131 C CA . LEU B 1 144 ? 13.195 -23.090 -12.716 1.00 16.72 146 LEU B CA 1
ATOM 2132 C C . LEU B 1 144 ? 14.092 -22.059 -13.391 1.00 14.86 146 LEU B C 1
ATOM 2133 O O . LEU B 1 144 ? 14.440 -21.039 -12.780 1.00 15.30 146 LEU B O 1
ATOM 2138 N N . ASN B 1 145 ? 14.495 -22.351 -14.628 1.00 16.07 147 ASN B N 1
ATOM 2139 C CA . ASN B 1 145 ? 15.257 -21.412 -15.471 1.00 15.20 147 ASN B CA 1
ATOM 2140 C C . ASN B 1 145 ? 16.696 -21.193 -14.986 1.00 16.85 147 ASN B C 1
ATOM 2141 O O . ASN B 1 145 ? 17.369 -20.251 -15.420 1.00 17.60 147 ASN B O 1
ATOM 2146 N N . LYS B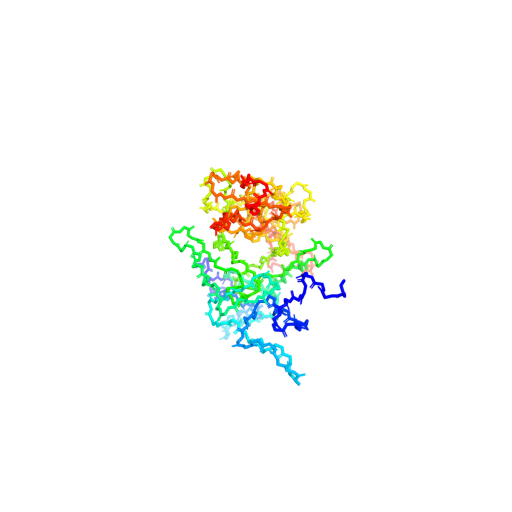 1 146 ? 17.154 -22.061 -14.078 1.00 16.24 148 LYS B N 1
ATOM 2147 C CA . LYS B 1 146 ? 18.528 -22.019 -13.555 1.00 14.14 148 LYS B CA 1
ATOM 2148 C C . LYS B 1 146 ? 19.211 -23.366 -13.753 1.00 14.24 148 LYS B C 1
ATOM 2149 O O . LYS B 1 146 ? 18.555 -24.413 -13.763 1.00 13.92 148 LYS B O 1
ATOM 2155 N N . ASP B 1 147 ? 20.536 -23.342 -13.886 1.00 15.04 149 ASP B N 1
ATOM 2156 C CA . ASP B 1 147 ? 21.293 -24.567 -14.089 1.00 15.83 149 ASP B CA 1
ATOM 2157 C C . ASP B 1 147 ? 21.303 -25.396 -12.803 1.00 17.12 149 ASP B C 1
ATOM 2158 O O . ASP B 1 147 ? 21.106 -24.872 -11.702 1.00 15.59 149 ASP B O 1
ATOM 2163 N N . THR B 1 148 ? 21.504 -26.697 -12.960 1.00 16.91 150 THR B N 1
ATOM 2164 C CA . THR B 1 148 ? 21.568 -27.622 -11.836 1.00 19.84 150 THR B CA 1
ATOM 2165 C C . THR B 1 148 ? 22.868 -27.426 -11.033 1.00 19.70 150 THR B C 1
ATOM 2166 O O . THR B 1 148 ? 23.926 -27.188 -11.606 1.00 17.95 150 THR B O 1
ATOM 2170 N N . VAL B 1 149 ? 22.759 -27.475 -9.707 1.00 18.49 151 VAL B N 1
ATOM 2171 C CA . VAL B 1 149 ? 23.918 -27.556 -8.822 1.00 19.25 151 VAL B CA 1
ATOM 2172 C C . VAL B 1 149 ? 24.180 -29.043 -8.553 1.00 18.19 151 VAL B C 1
ATOM 2173 O O . VAL B 1 149 ? 23.289 -29.763 -8.090 1.00 15.70 151 VAL B O 1
ATOM 2177 N N . CYS B 1 150 ? 25.386 -29.500 -8.872 1.00 17.87 152 CYS B N 1
ATOM 2178 C CA . CYS B 1 150 ? 25.759 -30.899 -8.672 1.00 18.89 152 CYS B CA 1
ATOM 2179 C C . CYS B 1 150 ? 26.665 -31.049 -7.457 1.00 21.47 152 CYS B C 1
ATOM 2180 O O . CYS B 1 150 ? 27.590 -30.256 -7.272 1.00 23.36 152 CYS B O 1
ATOM 2183 N N . THR B 1 151 ? 26.398 -32.064 -6.634 1.00 21.46 153 THR B N 1
ATOM 2184 C CA . THR B 1 151 ? 27.228 -32.347 -5.461 1.00 21.83 153 THR B CA 1
ATOM 2185 C C . TH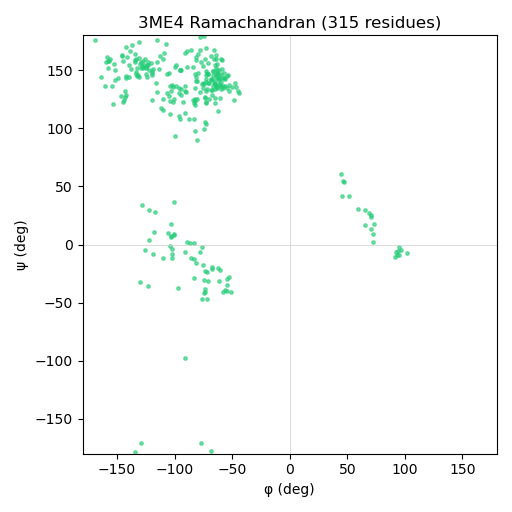R B 1 151 ? 27.629 -33.830 -5.373 1.00 22.26 153 THR B C 1
ATOM 2186 O O . THR B 1 151 ? 26.842 -34.713 -5.732 1.00 18.04 153 THR B O 1
ATOM 2190 N N . PRO B 1 152 ? 28.860 -34.111 -4.890 1.00 24.11 154 PRO B N 1
ATOM 2191 C CA . PRO B 1 152 ? 29.294 -35.505 -4.789 1.00 22.52 154 PRO B CA 1
ATOM 2192 C C . PRO B 1 152 ? 28.411 -36.318 -3.851 1.00 21.93 154 PRO B C 1
ATOM 2193 O O . PRO B 1 152 ? 27.969 -35.813 -2.819 1.00 24.35 154 PRO B O 1
ATOM 2197 N N . CYS B 1 153 ? 28.151 -37.568 -4.222 1.00 21.10 155 CYS B N 1
ATOM 2198 C CA . CYS B 1 153 ? 27.421 -38.491 -3.360 1.00 22.11 155 CYS B CA 1
ATOM 2199 C C . CYS B 1 153 ? 28.282 -38.819 -2.149 1.00 23.22 155 CYS B C 1
ATOM 2200 O O . CYS B 1 153 ? 29.472 -39.112 -2.287 1.00 23.76 155 CYS B O 1
ATOM 2203 N N . LEU B 1 154 ? 27.682 -38.760 -0.967 1.00 25.51 156 LEU B N 1
ATOM 2204 C CA . LEU B 1 154 ? 28.412 -39.033 0.268 1.00 26.86 156 LEU B CA 1
ATOM 2205 C C . LEU B 1 154 ? 28.356 -40.521 0.594 1.00 28.67 156 LEU B C 1
ATOM 2206 O O . LEU B 1 154 ? 27.562 -41.270 -0.005 1.00 26.39 156 LEU B O 1
ATOM 2211 N N . LEU B 1 155 ? 29.211 -40.946 1.524 1.00 27.74 157 LEU B N 1
ATOM 2212 C CA . LEU B 1 155 ? 29.262 -42.339 1.966 1.00 28.33 157 LEU B CA 1
ATOM 2213 C C . LEU B 1 155 ? 27.856 -42.903 2.203 1.00 27.70 157 LEU B C 1
ATOM 2214 O O . LEU B 1 155 ? 27.025 -42.267 2.858 1.00 26.75 157 LEU B O 1
ATOM 2219 N N . GLY B 1 156 ? 27.599 -44.090 1.653 1.00 26.62 158 GLY B N 1
ATOM 2220 C CA . GLY B 1 156 ? 26.286 -44.728 1.763 1.00 26.62 158 GLY B CA 1
ATOM 2221 C C . GLY B 1 156 ? 25.349 -44.406 0.611 1.00 26.66 158 GLY B C 1
ATOM 2222 O O . GLY B 1 156 ? 24.251 -44.967 0.518 1.00 27.28 158 GLY B O 1
ATOM 2223 N N . PHE B 1 157 ? 25.773 -43.492 -0.264 1.00 25.17 159 PHE B N 1
ATOM 2224 C CA . PHE B 1 157 ? 24.947 -43.066 -1.397 1.00 23.81 159 PHE B CA 1
ATOM 2225 C C . PHE B 1 157 ? 25.702 -43.189 -2.732 1.00 23.91 159 PHE B C 1
ATOM 2226 O O . PHE B 1 157 ? 26.934 -43.155 -2.771 1.00 21.06 159 PHE B O 1
ATOM 2234 N N . PHE B 1 158 ? 24.953 -43.346 -3.819 1.00 21.50 160 PHE B N 1
ATOM 2235 C CA . PHE B 1 158 ? 25.549 -43.490 -5.135 1.00 21.19 160 PHE B CA 1
ATOM 2236 C C . PHE B 1 158 ? 24.683 -42.845 -6.202 1.00 20.87 160 PHE B C 1
ATOM 2237 O O . PHE B 1 158 ? 23.509 -42.562 -5.980 1.00 20.70 160 PHE B O 1
ATOM 2245 N N . SER B 1 159 ? 25.280 -42.619 -7.363 1.00 19.18 161 SER B N 1
ATOM 2246 C CA . SER B 1 159 ? 24.532 -42.267 -8.553 1.00 21.05 161 SER B CA 1
ATOM 2247 C C . SER B 1 159 ? 25.225 -42.922 -9.728 1.00 21.56 161 SER B C 1
ATOM 2248 O O . SER B 1 159 ? 26.425 -42.742 -9.926 1.00 23.80 161 SER B O 1
ATOM 2251 N N . ASP B 1 160 ? 24.475 -43.711 -10.486 1.00 22.07 162 ASP B N 1
ATOM 2252 C CA . ASP B 1 160 ? 25.061 -44.477 -11.582 1.00 24.59 162 ASP B CA 1
ATOM 2253 C C . ASP B 1 160 ? 24.785 -43.869 -12.952 1.00 23.81 162 ASP B C 1
ATOM 2254 O O . ASP B 1 160 ? 25.131 -44.465 -13.978 1.00 22.33 162 ASP B O 1
ATOM 2259 N N . VAL B 1 161 ? 24.179 -42.682 -12.970 1.00 20.99 163 VAL B N 1
ATOM 2260 C CA . VAL B 1 161 ? 23.816 -42.047 -14.233 1.00 22.14 163 VAL B CA 1
ATOM 2261 C C . VAL B 1 161 ? 24.249 -40.588 -14.323 1.00 21.23 163 VAL B C 1
ATOM 2262 O O . VAL B 1 161 ? 24.497 -39.938 -13.307 1.00 19.73 163 VAL B O 1
ATOM 2266 N N . PHE B 1 162 ? 24.327 -40.079 -15.550 1.00 20.79 164 PHE B N 1
ATOM 2267 C CA . PHE B 1 162 ? 24.357 -38.644 -15.786 1.00 19.20 164 PHE B CA 1
ATOM 2268 C C . PHE B 1 162 ? 22.911 -38.149 -15.749 1.00 22.74 164 PHE B C 1
ATOM 2269 O O . PHE B 1 162 ? 22.086 -38.615 -16.538 1.00 25.12 164 PHE B O 1
ATOM 2277 N N . SER B 1 163 ? 22.593 -37.230 -14.830 1.00 20.57 165 SER B N 1
ATOM 2278 C CA . SER B 1 163 ? 21.244 -36.647 -14.750 1.00 19.86 165 SER B CA 1
ATOM 2279 C C . SER B 1 163 ? 21.240 -35.253 -14.120 1.00 21.20 165 SER B C 1
ATOM 2280 O O . SER B 1 163 ? 21.889 -35.019 -13.093 1.00 18.45 165 SER B O 1
ATOM 2283 N N . SER B 1 164 ? 20.481 -34.341 -14.728 1.00 20.19 166 SER B N 1
ATOM 2284 C CA . SER B 1 164 ? 20.344 -32.989 -14.208 1.00 21.59 166 SER B CA 1
ATOM 2285 C C . SER B 1 164 ? 19.286 -32.897 -13.113 1.00 21.21 166 SER B C 1
ATOM 2286 O O . SER B 1 164 ? 19.036 -31.814 -12.583 1.00 21.18 166 SER B O 1
ATOM 2289 N N . THR B 1 165 ? 18.674 -34.027 -12.763 1.00 20.55 167 THR B N 1
ATOM 2290 C CA . THR B 1 165 ? 17.619 -34.029 -11.744 1.00 21.50 167 THR B CA 1
ATOM 2291 C C . THR B 1 165 ? 17.794 -35.066 -10.644 1.00 21.39 167 THR B C 1
ATOM 2292 O O . THR B 1 165 ? 17.373 -34.831 -9.505 1.00 24.05 167 THR B O 1
ATOM 2296 N N . ASP B 1 166 ? 18.390 -36.209 -10.977 1.00 21.48 168 ASP B N 1
ATOM 2297 C CA . ASP B 1 166 ? 18.487 -37.322 -10.027 1.00 22.70 168 ASP B CA 1
ATOM 2298 C C . ASP B 1 166 ? 19.392 -37.013 -8.847 1.00 23.80 168 ASP B C 1
ATOM 2299 O O . ASP B 1 166 ? 20.541 -36.590 -9.016 1.00 20.97 168 ASP B O 1
ATOM 2304 N N . LYS B 1 167 ? 18.862 -37.240 -7.651 1.00 25.01 169 LYS B N 1
ATOM 2305 C CA . LYS B 1 167 ? 19.645 -37.157 -6.430 1.00 25.15 169 LYS B CA 1
ATOM 2306 C C . LYS B 1 167 ? 20.476 -38.421 -6.304 1.00 23.05 169 LYS B C 1
ATOM 2307 O O . LYS B 1 167 ? 20.262 -39.393 -7.040 1.00 19.74 169 LYS B O 1
ATOM 2313 N N . CYS B 1 168 ? 21.435 -38.403 -5.385 1.00 22.06 170 CYS B N 1
ATOM 2314 C CA . CYS B 1 168 ? 22.157 -39.614 -5.035 1.00 24.32 170 CYS B CA 1
ATOM 2315 C C . CYS B 1 168 ? 21.164 -40.542 -4.322 1.00 27.19 170 CYS B C 1
ATOM 2316 O O . CYS B 1 168 ? 20.295 -40.077 -3.585 1.00 28.11 170 CYS B O 1
ATOM 2319 N N . LYS B 1 169 ? 21.265 -41.841 -4.586 1.00 27.35 171 LYS B N 1
ATOM 2320 C CA . LYS B 1 169 ? 20.388 -42.838 -3.971 1.00 28.65 171 LYS B CA 1
ATOM 2321 C C . LYS B 1 169 ? 21.140 -43.646 -2.914 1.00 29.20 171 LYS B C 1
ATOM 2322 O O . LYS B 1 169 ? 22.334 -43.877 -3.061 1.00 25.44 171 LYS B O 1
ATOM 2328 N N . PRO B 1 170 ? 20.445 -44.068 -1.839 1.00 31.58 172 PRO B N 1
ATOM 2329 C CA . PRO B 1 170 ? 21.055 -44.936 -0.824 1.00 31.15 172 PRO B CA 1
ATOM 2330 C C . PRO B 1 170 ? 21.442 -46.288 -1.404 1.00 31.99 172 PRO B C 1
ATOM 2331 O O . PRO B 1 170 ? 20.740 -46.803 -2.287 1.00 29.15 172 PRO B O 1
ATOM 2335 N N . TRP B 1 171 ? 22.544 -46.857 -0.914 1.00 32.02 173 TRP B N 1
ATOM 2336 C CA . TRP B 1 171 ? 22.911 -48.220 -1.276 1.00 35.43 173 TRP B CA 1
ATOM 2337 C C . TRP B 1 171 ? 21.781 -49.146 -0.848 1.00 38.63 173 TRP B C 1
ATOM 2338 O O . TRP B 1 171 ? 21.193 -48.955 0.214 1.00 38.99 173 TRP B O 1
ATOM 2349 N N . THR B 1 172 ? 21.469 -50.133 -1.679 1.00 42.56 174 THR B N 1
ATOM 2350 C CA . THR B 1 172 ? 20.518 -51.168 -1.283 1.00 47.37 174 THR B CA 1
ATOM 2351 C C . THR B 1 172 ? 21.170 -52.034 -0.213 1.00 49.86 174 THR B C 1
ATOM 2352 O O . THR B 1 172 ? 22.365 -52.333 -0.289 1.00 49.21 174 THR B O 1
ATOM 2356 N N . ASN B 1 173 ? 20.388 -52.402 0.797 1.00 53.39 175 ASN B N 1
ATOM 2357 C CA . ASN B 1 173 ? 20.903 -53.151 1.936 1.00 56.29 175 ASN B CA 1
ATOM 2358 C C . ASN B 1 173 ? 20.962 -54.649 1.653 1.00 58.37 175 ASN B C 1
ATOM 2359 O O . ASN B 1 173 ? 19.927 -55.317 1.593 1.00 60.91 175 ASN B O 1
ATOM 2364 N N . CYS B 1 174 ? 22.176 -55.166 1.475 1.00 58.07 176 CYS B N 1
ATOM 2365 C CA . CYS B 1 174 ? 22.390 -56.594 1.255 1.00 60.16 176 CYS B CA 1
ATOM 2366 C C . CYS B 1 174 ? 22.617 -57.328 2.576 1.00 62.52 176 CYS B C 1
ATOM 2367 O O . CYS B 1 174 ? 21.678 -57.546 3.349 1.00 64.44 176 CYS B O 1
ATOM 2370 N N . GLN B 1 184 ? 30.195 -54.677 -2.660 1.00 48.73 186 GLN B N 1
ATOM 2371 C CA . GLN B 1 184 ? 30.476 -53.364 -2.097 1.00 49.04 186 GLN B CA 1
ATOM 2372 C C . GLN B 1 184 ? 29.982 -52.259 -3.023 1.00 46.07 186 GLN B C 1
ATOM 2373 O O . GLN B 1 184 ? 30.246 -52.278 -4.230 1.00 45.45 186 GLN B O 1
ATOM 2379 N N . GLY B 1 185 ? 29.270 -51.296 -2.448 1.00 43.31 187 GLY B N 1
ATOM 2380 C CA . GLY B 1 185 ? 28.836 -50.116 -3.188 1.00 39.83 187 GLY B CA 1
ATOM 2381 C C . GLY B 1 185 ? 29.942 -49.085 -3.295 1.00 37.15 187 GLY B C 1
ATOM 2382 O O . GLY B 1 185 ? 30.890 -49.092 -2.510 1.00 38.01 187 GLY B O 1
ATOM 2383 N N . THR B 1 186 ? 29.821 -48.207 -4.285 1.00 34.44 188 THR B N 1
ATOM 2384 C CA . THR B 1 186 ? 30.698 -47.052 -4.427 1.00 31.40 188 THR B CA 1
ATOM 2385 C C . THR B 1 186 ? 29.830 -45.806 -4.612 1.00 30.23 188 THR B C 1
ATOM 2386 O O . THR B 1 186 ? 28.601 -45.864 -4.464 1.00 29.59 188 THR B O 1
ATOM 2390 N N . THR B 1 187 ? 30.460 -44.683 -4.943 1.00 27.58 189 THR B N 1
ATOM 2391 C CA . THR B 1 187 ? 29.723 -43.456 -5.214 1.00 27.07 189 THR B CA 1
ATOM 2392 C C . THR B 1 187 ? 29.052 -43.529 -6.584 1.00 25.97 189 THR B C 1
ATOM 2393 O O . THR B 1 187 ? 28.129 -42.759 -6.869 1.00 24.35 189 THR B O 1
ATOM 2397 N N . GLU B 1 188 ? 29.516 -44.462 -7.418 1.00 24.49 190 GLU B N 1
ATOM 2398 C CA . GLU B 1 188 ? 29.000 -44.614 -8.780 1.00 27.81 190 GLU B CA 1
ATOM 2399 C C . GLU B 1 188 ? 28.189 -45.883 -8.976 1.00 28.93 190 GLU B C 1
ATOM 2400 O O . GLU B 1 188 ? 27.533 -46.043 -9.999 1.00 29.38 190 GLU B O 1
ATOM 2406 N N . SER B 1 189 ? 28.248 -46.793 -8.009 1.00 30.64 191 SER B N 1
ATOM 2407 C CA . SER B 1 189 ? 27.612 -48.098 -8.166 1.00 34.08 191 SER B CA 1
ATOM 2408 C C . SER B 1 189 ? 26.988 -48.599 -6.873 1.00 35.03 191 SER B C 1
ATOM 2409 O O . SER B 1 189 ? 27.534 -48.398 -5.786 1.00 34.44 191 SER B O 1
ATOM 2412 N N . ASP B 1 190 ? 25.844 -49.258 -7.012 1.00 37.12 192 ASP B N 1
ATOM 2413 C CA . ASP B 1 190 ? 25.143 -49.857 -5.889 1.00 39.32 192 ASP B CA 1
ATOM 2414 C C . ASP B 1 190 ? 25.870 -51.114 -5.414 1.00 42.93 192 ASP B C 1
ATOM 2415 O O . ASP B 1 190 ? 26.668 -51.699 -6.156 1.00 43.82 192 ASP B O 1
ATOM 2420 N N . VAL B 1 191 ? 25.595 -51.517 -4.174 1.00 44.84 193 VAL B N 1
ATOM 2421 C CA . VAL B 1 191 ? 26.039 -52.812 -3.650 1.00 47.12 193 VAL B CA 1
ATOM 2422 C C . VAL B 1 191 ? 25.508 -53.927 -4.556 1.00 50.18 193 VAL B C 1
ATOM 2423 O O . VAL B 1 191 ? 24.430 -53.791 -5.141 1.00 51.51 193 VAL B O 1
ATOM 2427 N N . VAL B 1 192 ? 26.269 -55.014 -4.678 1.00 52.22 194 VAL B N 1
ATOM 2428 C CA . VAL B 1 192 ? 25.891 -56.137 -5.545 1.00 55.30 194 VAL B CA 1
ATOM 2429 C C . VAL B 1 192 ? 25.351 -57.325 -4.742 1.00 56.60 194 VAL B C 1
ATOM 2430 O O . VAL B 1 192 ? 25.684 -57.502 -3.571 1.00 56.37 194 VAL B O 1
#

Foldseek 3Di:
DPLDPQFFDDDPNDTAGFEAKQWEFCDPADPPGGTDTDGADFQFTDQGRHHHNHTHGADAFDVVLQKHWDPSRDRHDHTDIFHPPQWAQDPVVRGTDGAFWAAKQWAFDPPDDTRDHTDIGGDDPQWTAQHTGRHGGTHGADDQVVVVFDWPDDDDNNGHTHTDPDDDD/DVAQFDDDPRDTAGFEAKQWEFCDPADPVGGTDIDGADPQFTDQGRHHHNHTHHADAQDVVLQKDWDDPVGRHDRTDIFHDPQWAQDVVVRGTHGAFFAAKQWAWDDPDDTRDHTDIDGDDPQWTDQGGGRHGGTHGADPPPADNNGHDD

B-factor: mean 31.48, std 14.53, range [11.02, 94.54]

Secondary structure (DSSP, 8-state):
--S-TTTEEEETTEEEEPBPTTEEEEE--BTTB--EEEE--TTEE--SSB--SSPEEPPPP-GGGTEEEESTT-SSS--EEEEPTTEEEETTTTEEEEPPPBPTTEEE-SSEETTSPPPEEEPPTTEE--S-BSSPPPEEPP-HHHHTPPEEE---SSS--EE------/-TTTEEEETTEEEEPBPTTEEEEE---SS---EEEE--TTEE--SSB--SSPEEPPP--GGGTEEE---SSSSSPPEEEE-TTEEEETTTTEEEEPPPBPTTEEE-SSEETBSPPPEEEPPTTEE--S-BSSPPPEEPP-----SSS---

GO terms:
  GO:0045121 membrane raft (C, IDA)
  GO:0005515 protein binding (F, IPI)
  GO:0009986 cell surface (C, IDA)
  GO:0001503 ossification (P, IMP)
  GO:0045780 positive regulation of bone resorption (P, IMP)
  GO:0048535 lymph node development (P, IMP)
  GO:0060749 mammary gland alveolus development (P, IMP)
  GO:0072674 multinuclear osteoclast differentiation (P, IMP)
  GO:0005031 tumor necrosis factor receptor activity (F, IMP)
  GO:0034612 response to tumor necrosis factor (P, IMP)
  GO:0032496 response to lipopolysaccharide (P, IMP)
  GO:0033209 tumor necrosis factor-mediated signaling pathway (P, IMP)
  GO:0060086 circadian temperature homeostasis (P, IMP)
  GO:0071812 positive regulation of fever generation by positive regulation of prostaglandin secretion (P, IMP)
  GO:0070555 response to interleukin-1 (P, IMP)
  GO:0045672 positive regulation of osteoclast differentiation (P, IMP)

Nearest PDB structures (foldseek):
  3me4-assembly1_B  TM=8.601E-01  e=1.326E-27  Mus musculus
  5bnq-assembly1_R  TM=6.428E-01  e=2.000E-29  Mus musculus
  8yx9-assembly1_A  TM=6.773E-01  e=5.275E-16  Homo sapiens
  7p3i-assembly2_C  TM=5.237E-01  e=1.308E-17  Homo sapiens
  8yx9-assembly4_K  TM=5.606E-01  e=1.776E-15  Homo sapiens

Radius of gyration: 27.45 Å; Cα contacts (8 Å, |Δi|>4): 795; chains: 2; bounding box: 51×92×45 Å

InterPro domains:
  IPR001368 TNFR/NGFR cysteine-rich region [PF00020] (40-69)
  IPR001368 TNFR/NGFR cysteine-rich region [PS00652] (35-69)
  IPR001368 TNFR/NGFR cysteine-rich region [PS50050] (34-69)
  IPR001368 TNFR/NGFR cysteine-rich region [SM00208] (35-69)
  IPR001368 TNFR/NGFR cysteine-rich region [SM00208] (72-113)
  IPR001368 TNFR/NGFR cysteine-rich region [SM00208] (115-152)
  IPR001368 TNFR/NGFR cysteine-rich region [SM00208] (155-195)
  IPR022323 Tumour necrosis factor receptor 11 [PR01961] (77-88)
  IPR022323 Tumour necrosis factor receptor 11 [PR01961] (180-196)
  IPR022323 Tumour necrosis factor receptor 11 [PR01961] (250-262)
  IPR022361 Tumour necrosis factor receptor 11A [PR01974] (24-47)
  IPR022361 Tumour necrosis factor receptor 11A [PR01974] (205-216)
  IPR022361 Tumour necrosis factor receptor 11A [PR01974] (244-269)
  IPR022361 Tumour necrosis factor receptor 11A [PR01974] (344-365)
  IPR022361 Tumour necrosis factor receptor 11A [PR01974] (564-579)
  IPR034040 Tumor necrosis factor receptor 11A, N-terminal [cd13411] (34-196)
  IPR041648 Rank, cysteine-rich repeat domain 2 [PF18278] (90-130)
  IPR053075 Tumor necrosis factor receptor superfamily member 11A [PTHR47134] (1-616)

Sequence (319 aa):
PPCTQERHYEHLGRCCSRCEPGKYLSSKCTPTSDSVCLPCGPDEYLDTWNEEDKCLLHKVCDAGKALVAVDPGNHTAPRRCACTAGYHWNSDCECCRRNTECAPGFGAQHPLQLNKDTVCTPCLLGFFSDVFSSTDKCKPWTNCTLLGKLEAHQGTTESDVVCSSSMTLTQERHYEHLGRCCSRCEPGKYLSSKCTPTSDSVCLPCGPDEYLDTWNEEDKCLLHKVCDAGKALVAVDPGNHTAPRRCACTAGYHWNSDCECCRRNTECAPGFGAQHPLQLNKDTVCTPCLLGFFSDVFSSTDKCKPWTNCQGTTESDVV